Protein 4FHZ (pdb70)

Secondary structure (DSSP, 8-state):
--PPPPPEEEEESPTT--SEEEEEE--TTB-HHHHHTTHHHHGGGSTTEEEEEEPPSEE-TTSSS-EESS--HHHH---HHHHHHHHHHHHHHHHHHHHHHHHHHT--GGGEEEEEETHHHHHHHHHHHHSSS--SEEEEES---S-HHHHHHH------EEEEEETT-SSS-THHHHHHHHHHHHTT--EEEEEETT--SS--HHHHHHHHHHHHHH--

B-factor: mean 53.39, std 14.71, range [20.0, 100.46]

Solvent-accessible surface area: 9800 Å² total; per-residue (Å²): 193,157,73,77,171,9,95,75,27,58,136,49,10,51,106,80,126,12,68,3,0,0,0,0,0,2,5,43,15,28,43,2,70,99,15,8,45,35,4,144,65,4,28,100,92,9,115,24,4,0,0,0,2,0,29,3,30,38,109,8,138,57,72,63,196,12,64,8,0,10,10,37,31,192,84,22,65,14,65,127,85,40,13,64,111,7,8,63,23,0,11,67,1,0,46,29,13,0,67,79,18,13,72,127,20,59,34,55,28,103,1,0,0,0,4,0,37,14,6,0,1,16,0,0,0,22,1,1,0,38,27,72,111,81,1,2,0,0,0,1,1,0,7,94,16,63,21,63,169,113,3,74,154,52,14,166,8,92,0,11,0,4,10,0,3,0,62,58,14,108,81,22,77,73,62,20,24,74,108,3,13,96,22,0,53,153,16,53,6,81,41,112,48,45,46,0,173,67,25,25,60,25,50,19,113,58,0,32,69,49,2,27,62,23,1,105,140,92,18,101

Organism: Cereibacter sphaeroides (strain ATCC 17023 / DSM 158 / JCM 6121 / CCUG 31486 / LMG 2827 / NBRC 12203 / NCIMB 8253 / ATH 2.4.1.) (NCBI:txid272943)

Radius of gyration: 15.94 Å; Cα contacts (8 Å, |Δi|>4): 510; chains: 1; bounding box: 40×38×34 Å

Sequence (220 aa):
IMTRKLTFGRRRGAAPGEATSLVVFLHGYGADGADLLGLAEPLAPHLPGTAFVVAPDAPEEPCRANGFGFQWFPIPWLLDGSSEETAAAEGMAAAARRDLDAFLDEERRLAEEGLPPEEALALVGFSQGTMMALHVAPRRAEEIAGIVGFSGRLLAPERLAEEARSKPPVLLVHGDADPVVPFADMSLAGEALAEEAGFTTYGHVMMKGTGHGIAPDGLSSVVALAFLKKEERRLP

CATH classification: 3.40.50.1820

Foldseek 3Di:
DDAAAWDKDKDAADQLQAQAEEEEFEAAFAFFVVVLVLCVVQRVLVHRYMYMYTFQRAHHLVDDRHGHLFHDCVRRVDDPVRRVVSLVNSLVRVLVVVVVCCVRSVHDQQQYEYEYAANRLCSCLVNQQQDQDHHLEYEYEAYAHDCLVCSQPRRNYAHAYEYEYECAAPPRHPVRSVVRQVSNVVSPHNYHYDYNYPDYRDADPVNSVVVSVSSSVRHD

Nearest PDB structures (foldseek):
  4fhz-assembly1_A-2  TM=1.005E+00  e=2.483E-49  Cereibacter sphaeroides
  4ftw-assembly1_A-2  TM=9.966E-01  e=1.046E-43  Cereibacter sphaeroides 2.4.1
  5dwd-assembly1_A  TM=9.484E-01  e=1.933E-25  Pelagibacterium halotolerans B2
  6bje-assembly2_B  TM=8.154E-01  e=8.212E-17  Homo sapiens
  6avw-assembly1_A  TM=8.057E-01  e=4.415E-14  Arabidopsis thaliana

InterPro domains:
  IPR003140 Phospholipase/carboxylesterase/thioesterase [PF02230] (16-215)
  IPR029058 Alpha/Beta hydrolase fold [G3DSA:3.40.50.1820] (1-219)
  IPR029058 Alpha/Beta hydrolase fold [SSF53474] (12-218)
  IPR050565 Acyl-protein thioesterase 1-2/Carboxylesterase-like [PTHR10655] (16-219)

Structure (mmCIF, N/CA/C/O backbone):
data_4FHZ
#
_entry.id   4FHZ
#
_cell.length_a   72.042
_cell.length_b   72.042
_cell.length_c   113.583
_cell.angle_alpha   90.00
_cell.angle_beta   90.00
_cell.angle_gamma   120.00
#
_symmetry.space_group_name_H-M   'P 32 2 1'
#
loop_
_entity.id
_entity.type
_entity.pdbx_description
1 polymer Phospholipase/Carboxylesterase
2 non-polymer 'SODIUM ION'
3 non-polymer DI(HYDROXYETHYL)ETHER
4 water water
#
loop_
_atom_site.group_PDB
_atom_site.id
_atom_site.type_symbol
_atom_site.label_atom_id
_atom_site.label_alt_id
_atom_site.label_comp_id
_atom_site.label_asym_id
_atom_site.label_entity_id
_atom_site.label_seq_id
_atom_site.pdbx_PDB_ins_code
_atom_site.Cartn_x
_atom_site.Cartn_y
_atom_site.Cartn_z
_atom_site.occupancy
_atom_site.B_iso_or_equiv
_atom_site.auth_seq_id
_atom_site.auth_comp_id
_atom_site.auth_asym_id
_atom_site.auth_atom_id
_atom_site.pdbx_PDB_model_num
ATOM 1 N N . ILE A 1 48 ? -40.065 -14.853 -10.890 1.00 75.29 48 ILE A N 1
ATOM 2 C CA . ILE A 1 48 ? -39.889 -15.160 -12.308 1.00 75.75 48 ILE A CA 1
ATOM 3 C C . ILE A 1 48 ? -38.599 -14.552 -12.853 1.00 70.08 48 ILE A C 1
ATOM 4 O O . ILE A 1 48 ? -37.683 -14.234 -12.089 1.00 69.72 48 ILE A O 1
ATOM 9 N N . MET A 1 49 ? -38.511 -14.399 -14.171 1.00 61.11 49 MET A N 1
ATOM 10 C CA . MET A 1 49 ? -37.240 -13.971 -14.747 1.00 56.80 49 MET A CA 1
ATOM 11 C C . MET A 1 49 ? -37.318 -12.745 -15.640 1.00 52.06 49 MET A C 1
ATOM 12 O O . MET A 1 49 ? -38.312 -12.510 -16.328 1.00 52.86 49 MET A O 1
ATOM 17 N N . THR A 1 50 ? -36.250 -11.961 -15.603 1.00 48.53 50 THR A N 1
ATOM 18 C CA . THR A 1 50 ? -36.155 -10.767 -16.419 1.00 50.23 50 THR A CA 1
ATOM 19 C C . THR A 1 50 ? -35.390 -11.111 -17.685 1.00 51.50 50 THR A C 1
ATOM 20 O O . THR A 1 50 ? -34.499 -11.954 -17.669 1.00 54.42 50 THR A O 1
ATOM 24 N N . ARG A 1 51 ? -35.758 -10.482 -18.791 1.00 48.94 51 ARG A N 1
ATOM 25 C CA . ARG A 1 51 ? -34.994 -10.618 -20.018 1.00 45.45 51 ARG A CA 1
ATOM 26 C C . ARG A 1 51 ? -33.925 -9.532 -20.020 1.00 46.42 51 ARG A C 1
ATOM 27 O O . ARG A 1 51 ? -34.217 -8.360 -19.766 1.00 47.72 51 ARG A O 1
ATOM 35 N N . LYS A 1 52 ? -32.686 -9.930 -20.276 1.00 44.39 52 LYS A N 1
ATOM 36 C CA . LYS A 1 52 ? -31.567 -9.000 -20.344 1.00 47.59 52 LYS A CA 1
ATOM 37 C C . LYS A 1 52 ? -31.654 -8.190 -21.636 1.00 47.98 52 LYS A C 1
ATOM 38 O O . LYS A 1 52 ? -31.828 -8.765 -22.711 1.00 47.43 52 LYS A O 1
ATOM 44 N N . LEU A 1 53 ? -31.540 -6.862 -21.533 1.00 45.86 53 LEU A N 1
ATOM 45 C CA . LEU A 1 53 ? -31.622 -6.003 -22.713 1.00 43.83 53 LEU A CA 1
ATOM 46 C C . LEU A 1 53 ? -30.259 -5.689 -23.324 1.00 44.21 53 LEU A C 1
ATOM 47 O O . LEU A 1 53 ? -29.355 -5.234 -22.631 1.00 45.54 53 LEU A O 1
ATOM 52 N N . THR A 1 54 ? -30.129 -5.928 -24.628 1.00 41.99 54 THR A N 1
ATOM 53 C CA . THR A 1 54 ? -28.959 -5.482 -25.380 1.00 42.06 54 THR A CA 1
ATOM 54 C C . THR A 1 54 ? -29.063 -3.968 -25.525 1.00 43.58 54 THR A C 1
ATOM 55 O O . THR A 1 54 ? -30.172 -3.410 -25.524 1.00 37.94 54 THR A O 1
ATOM 59 N N . PHE A 1 55 ? -27.921 -3.299 -25.641 1.00 42.55 55 PHE A N 1
ATOM 60 C CA . PHE A 1 55 ? -27.930 -1.844 -25.737 1.00 44.82 55 PHE A CA 1
ATOM 61 C C . PHE A 1 55 ? -26.663 -1.318 -26.387 1.00 47.94 55 PHE A C 1
ATOM 62 O O . PHE A 1 55 ? -25.639 -1.994 -26.398 1.00 50.09 55 PHE A O 1
ATOM 70 N N . GLY A 1 56 ? -26.754 -0.114 -26.943 1.00 49.38 56 GLY A N 1
ATOM 71 C CA . GLY A 1 56 ? -25.598 0.594 -27.463 1.00 49.99 56 GLY A CA 1
ATOM 72 C C . GLY A 1 56 ? -25.274 1.782 -26.575 1.00 49.50 56 GLY A C 1
ATOM 73 O O . GLY A 1 56 ? -26.140 2.279 -25.851 1.00 47.09 56 GLY A O 1
ATOM 74 N N . ARG A 1 57 ? -24.062 2.301 -26.688 1.00 50.23 57 ARG A N 1
ATOM 75 C CA . ARG A 1 57 ? -23.566 3.387 -25.850 1.00 56.40 57 ARG A CA 1
ATOM 76 C C . ARG A 1 57 ? -22.760 4.385 -26.645 1.00 57.94 57 ARG A C 1
ATOM 77 O O . ARG A 1 57 ? -22.104 4.028 -27.593 1.00 58.91 57 ARG A O 1
ATOM 85 N N . ARG A 1 58 ? -22.826 5.652 -26.267 1.00 56.65 58 ARG A N 1
ATOM 86 C CA A ARG A 1 58 ? -22.236 6.743 -26.755 0.56 57.99 58 ARG A CA 1
ATOM 87 C CA B ARG A 1 58 ? -22.208 6.726 -26.742 0.44 60.01 58 ARG A CA 1
ATOM 88 C C . ARG A 1 58 ? -21.775 7.678 -26.016 1.00 62.70 58 ARG A C 1
ATOM 89 O O . ARG A 1 58 ? -22.369 7.500 -24.978 1.00 63.74 58 ARG A O 1
ATOM 104 N N . GLY A 1 59 ? -20.967 8.707 -26.198 1.00 64.46 59 GLY A N 1
ATOM 105 C CA . GLY A 1 59 ? -20.825 9.750 -25.211 1.00 68.14 59 GLY A CA 1
ATOM 106 C C . GLY A 1 59 ? -19.619 9.745 -24.301 1.00 70.21 59 GLY A C 1
ATOM 107 O O . GLY A 1 59 ? -18.505 9.519 -24.717 1.00 70.01 59 GLY A O 1
ATOM 108 N N . ALA A 1 60 ? -19.874 10.021 -23.038 1.00 72.57 60 ALA A N 1
ATOM 109 C CA . ALA A 1 60 ? -18.852 10.058 -22.017 1.00 76.13 60 ALA A CA 1
ATOM 110 C C . ALA A 1 60 ? -18.114 8.747 -21.904 1.00 80.61 60 ALA A C 1
ATOM 111 O O . ALA A 1 60 ? -18.715 7.685 -21.863 1.00 82.28 60 ALA A O 1
ATOM 113 N N . ALA A 1 61 ? -16.798 8.826 -21.815 1.00 83.02 61 ALA A N 1
ATOM 114 C CA . ALA A 1 61 ? -15.985 7.637 -21.685 1.00 84.91 61 ALA A CA 1
ATOM 115 C C . ALA A 1 61 ? -16.376 6.781 -20.498 1.00 87.02 61 ALA A C 1
ATOM 116 O O . ALA A 1 61 ? -16.683 7.267 -19.446 1.00 86.37 61 ALA A O 1
ATOM 118 N N . PRO A 1 62 ? -16.400 5.484 -20.673 1.00 89.67 62 PRO A N 1
ATOM 119 C CA . PRO A 1 62 ? -16.779 4.630 -19.562 1.00 89.79 62 PRO A CA 1
ATOM 120 C C . PRO A 1 62 ? -15.928 4.994 -18.375 1.00 89.98 62 PRO A C 1
ATOM 121 O O . PRO A 1 62 ? -14.761 5.259 -18.542 1.00 89.28 62 PRO A O 1
ATOM 125 N N . GLY A 1 63 ? -16.508 5.015 -17.190 1.00 90.36 63 GLY A N 1
ATOM 126 C CA . GLY A 1 63 ? -15.767 5.370 -16.007 1.00 90.52 63 GLY A CA 1
ATOM 127 C C . GLY A 1 63 ? -15.843 6.843 -15.701 1.00 90.83 63 GLY A C 1
ATOM 128 O O . GLY A 1 63 ? -15.627 7.277 -14.595 1.00 92.79 63 GLY A O 1
ATOM 129 N N . GLU A 1 64 ? -16.184 7.610 -16.709 1.00 88.60 64 GLU A N 1
ATOM 130 C CA . GLU A 1 64 ? -16.132 9.044 -16.636 1.00 87.56 64 GLU A CA 1
ATOM 131 C C . GLU A 1 64 ? -17.465 9.773 -16.762 1.00 84.37 64 GLU A C 1
ATOM 132 O O . GLU A 1 64 ? -17.491 10.930 -17.135 1.00 83.53 64 GLU A O 1
ATOM 138 N N . ALA A 1 65 ? -18.565 9.113 -16.480 1.00 80.64 65 ALA A N 1
ATOM 139 C CA . ALA A 1 65 ? -19.853 9.710 -16.747 1.00 77.21 65 ALA A CA 1
ATOM 140 C C . ALA A 1 65 ? -20.341 10.438 -15.553 1.00 75.24 65 ALA A C 1
ATOM 141 O O . ALA A 1 65 ? -20.369 9.885 -14.483 1.00 74.24 65 ALA A O 1
ATOM 143 N N . THR A 1 66 ? -20.764 11.673 -15.749 1.00 72.47 66 THR A N 1
ATOM 144 C CA . THR A 1 66 ? -21.409 12.402 -14.694 1.00 70.56 66 THR A CA 1
ATOM 145 C C . THR A 1 66 ? -22.899 12.170 -14.707 1.00 72.09 66 THR A C 1
ATOM 146 O O . THR A 1 66 ? -23.581 12.310 -13.703 1.00 75.74 66 THR A O 1
ATOM 150 N N . SER A 1 67 ? -23.412 11.823 -15.863 1.00 67.50 67 SER A N 1
ATOM 151 C CA . SER A 1 67 ? -24.845 11.605 -15.952 1.00 64.94 67 SER A CA 1
ATOM 152 C C . SER A 1 67 ? -25.161 10.599 -17.044 1.00 63.77 67 SER A C 1
ATOM 153 O O . SER A 1 67 ? -24.295 10.234 -17.842 1.00 63.27 67 SER A O 1
ATOM 156 N N . LEU A 1 68 ? -26.413 10.160 -17.074 1.00 62.08 68 LEU A N 1
ATOM 157 C CA . LEU A 1 68 ? -26.828 9.090 -17.963 1.00 56.88 68 LEU A CA 1
ATOM 158 C C . LEU A 1 68 ? -28.183 9.382 -18.598 1.00 54.39 68 LEU A C 1
ATOM 159 O O . LEU A 1 68 ? -29.158 9.665 -17.903 1.00 53.35 68 LEU A O 1
ATOM 164 N N . VAL A 1 69 ? -28.236 9.311 -19.923 1.00 49.82 69 VAL A N 1
ATOM 165 C CA . VAL A 1 69 ? -29.496 9.429 -20.642 1.00 47.66 69 VAL A CA 1
ATOM 166 C C . VAL A 1 69 ? -29.804 8.100 -21.310 1.00 44.94 69 VAL A C 1
ATOM 167 O O . VAL A 1 69 ? -29.012 7.610 -22.104 1.00 45.69 69 VAL A O 1
ATOM 171 N N . VAL A 1 70 ? -30.950 7.518 -20.972 1.00 43.64 70 VAL A N 1
ATOM 172 C CA . VAL A 1 70 ? -31.417 6.288 -21.603 1.00 41.28 70 VAL A CA 1
ATOM 173 C C . VAL A 1 70 ? -32.508 6.587 -22.630 1.00 41.51 70 VAL A C 1
ATOM 174 O O . VAL A 1 70 ? -33.578 7.099 -22.279 1.00 41.11 70 VAL A O 1
ATOM 178 N N . PHE A 1 71 ? -32.224 6.286 -23.896 1.00 40.28 71 PHE A N 1
ATOM 179 C CA . PHE A 1 71 ? -33.203 6.420 -24.970 1.00 36.35 71 PHE A CA 1
ATOM 180 C C . PHE A 1 71 ? -34.094 5.197 -25.017 1.00 35.98 71 PHE A C 1
ATOM 181 O O . PHE A 1 71 ? -33.606 4.070 -24.949 1.00 35.56 71 PHE A O 1
ATOM 189 N N . LEU A 1 72 ? -35.398 5.422 -25.149 1.00 33.10 72 LEU A N 1
ATOM 190 C CA . LEU A 1 72 ? -36.361 4.331 -25.242 1.00 33.77 72 LEU A CA 1
ATOM 191 C C . LEU A 1 72 ? -37.115 4.407 -26.567 1.00 34.33 72 LEU A C 1
ATOM 192 O O . LEU A 1 72 ? -37.961 5.296 -26.769 1.00 33.63 72 LEU A O 1
ATOM 197 N N . HIS A 1 73 ? -36.810 3.507 -27.485 1.00 31.28 73 HIS A N 1
ATOM 198 C CA . HIS A 1 73 ? -37.319 3.531 -28.843 1.00 30.70 73 HIS A CA 1
ATOM 199 C C . HIS A 1 73 ? -38.775 3.163 -28.967 1.00 31.12 73 HIS A C 1
ATOM 200 O O . HIS A 1 73 ? -39.360 2.705 -28.055 1.00 29.02 73 HIS A O 1
ATOM 207 N N . GLY A 1 74 ? -39.339 3.391 -30.132 1.00 30.82 74 GLY A N 1
ATOM 208 C CA . GLY A 1 74 ? -40.732 3.141 -30.340 1.00 32.83 74 GLY A CA 1
ATOM 209 C C . GLY A 1 74 ? -41.013 1.776 -30.912 1.00 34.16 74 GLY A C 1
ATOM 210 O O . GLY A 1 74 ? -40.131 1.056 -31.195 1.00 33.21 74 GLY A O 1
ATOM 211 N N . TYR A 1 75 ? -42.270 1.450 -31.067 1.00 34.14 75 TYR A N 1
ATOM 212 C CA . TYR A 1 75 ? -42.672 0.175 -31.592 1.00 33.17 75 TYR A CA 1
ATOM 213 C C . TYR A 1 75 ? -42.088 -0.105 -32.972 1.00 34.82 75 TYR A C 1
ATOM 214 O O . TYR A 1 75 ? -42.114 0.703 -33.845 1.00 33.12 75 TYR A O 1
ATOM 223 N N . GLY A 1 76 ? -41.531 -1.295 -33.111 1.00 31.46 76 GLY A N 1
ATOM 224 C CA . GLY A 1 76 ? -40.944 -1.733 -34.342 1.00 30.51 76 GLY A CA 1
ATOM 225 C C . GLY A 1 76 ? -39.573 -1.180 -34.634 1.00 32.94 76 GLY A C 1
ATOM 226 O O . GLY A 1 76 ? -39.018 -1.474 -35.639 1.00 36.37 76 GLY A O 1
ATOM 227 N N . ALA A 1 77 ? -39.022 -0.389 -33.749 1.00 32.78 77 ALA A N 1
ATOM 228 C CA . ALA A 1 77 ? -37.725 0.189 -33.986 1.00 32.04 77 ALA A CA 1
ATOM 229 C C . ALA A 1 77 ? -36.673 -0.582 -33.227 1.00 34.70 77 ALA A C 1
ATOM 230 O O . ALA A 1 77 ? -36.903 -1.684 -32.862 1.00 33.37 77 ALA A O 1
ATOM 232 N N . ASP A 1 78 ? -35.536 0.041 -32.996 1.00 34.47 78 ASP A N 1
ATOM 233 C CA . ASP A 1 78 ? -34.495 -0.485 -32.153 1.00 37.70 78 ASP A CA 1
ATOM 234 C C . ASP A 1 78 ? -33.691 0.632 -31.525 1.00 34.28 78 ASP A C 1
ATOM 235 O O . ASP A 1 78 ? -33.883 1.761 -31.815 1.00 32.02 78 ASP A O 1
ATOM 240 N N . GLY A 1 79 ? -32.792 0.292 -30.646 1.00 35.22 79 GLY A N 1
ATOM 241 C CA . GLY A 1 79 ? -32.044 1.271 -29.914 1.00 39.04 79 GLY A CA 1
ATOM 242 C C . GLY A 1 79 ? -31.215 2.199 -30.752 1.00 41.62 79 GLY A C 1
ATOM 243 O O . GLY A 1 79 ? -31.061 3.353 -30.458 1.00 41.65 79 GLY A O 1
ATOM 244 N N . ALA A 1 80 ? -30.679 1.661 -31.813 1.00 41.22 80 ALA A N 1
ATOM 245 C CA . ALA A 1 80 ? -29.713 2.327 -32.628 1.00 44.86 80 ALA A CA 1
ATOM 246 C C . ALA A 1 80 ? -30.225 3.623 -33.220 1.00 50.94 80 ALA A C 1
ATOM 247 O O . ALA A 1 80 ? -29.519 4.575 -33.288 1.00 55.31 80 ALA A O 1
ATOM 249 N N . ASP A 1 81 ? -31.449 3.609 -33.681 1.00 51.38 81 ASP A N 1
ATOM 250 C CA . ASP A 1 81 ? -32.095 4.792 -34.256 1.00 56.54 81 ASP A CA 1
ATOM 251 C C . ASP A 1 81 ? -32.039 6.004 -33.310 1.00 56.15 81 ASP A C 1
ATOM 252 O O . ASP A 1 81 ? -31.440 7.032 -33.635 1.00 56.63 81 ASP A O 1
ATOM 257 N N . LEU A 1 82 ? -32.668 5.890 -32.146 1.00 49.19 82 LEU A N 1
ATOM 258 C CA . LEU A 1 82 ? -32.695 6.999 -31.194 1.00 45.97 82 LEU A CA 1
ATOM 259 C C . LEU A 1 82 ? -31.300 7.360 -30.688 1.00 44.08 82 LEU A C 1
ATOM 260 O O . LEU A 1 82 ? -30.991 8.536 -30.496 1.00 45.62 82 LEU A O 1
ATOM 265 N N . LEU A 1 83 ? -30.470 6.347 -30.447 1.00 42.70 83 LEU A N 1
ATOM 266 C CA . LEU A 1 83 ? -29.112 6.566 -29.948 1.00 43.44 83 LEU A CA 1
ATOM 267 C C . LEU A 1 83 ? -28.345 7.549 -30.837 1.00 45.38 83 LEU A C 1
ATOM 268 O O . LEU A 1 83 ? -27.437 8.242 -30.372 1.00 49.95 83 LEU A O 1
ATOM 273 N N . GLY A 1 84 ? -28.718 7.607 -32.111 1.00 42.33 84 GLY A N 1
ATOM 274 C CA . GLY A 1 84 ? -28.134 8.558 -33.049 1.00 44.35 84 GLY A CA 1
ATOM 275 C C . GLY A 1 84 ? -28.305 10.020 -32.653 1.00 46.60 84 GLY A C 1
ATOM 276 O O . GLY A 1 84 ? -27.543 10.886 -33.091 1.00 46.88 84 GLY A O 1
ATOM 277 N N . LEU A 1 85 ? -29.309 10.301 -31.830 1.00 47.16 85 LEU A N 1
ATOM 278 C CA . LEU A 1 85 ? -29.516 11.650 -31.307 1.00 48.50 85 LEU A CA 1
ATOM 279 C C . LEU A 1 85 ? -28.374 12.064 -30.384 1.00 49.91 85 LEU A C 1
ATOM 280 O O . LEU A 1 85 ? -28.211 13.241 -30.071 1.00 51.28 85 LEU A O 1
ATOM 285 N N . ALA A 1 86 ? -27.589 11.089 -29.938 1.00 52.44 86 ALA A N 1
ATOM 286 C CA . ALA A 1 86 ? -26.438 11.375 -29.087 1.00 57.69 86 ALA A CA 1
ATOM 287 C C . ALA A 1 86 ? -25.417 12.246 -29.806 1.00 61.11 86 ALA A C 1
ATOM 288 O O . ALA A 1 86 ? -24.646 12.959 -29.168 1.00 64.62 86 ALA A O 1
ATOM 290 N N . GLU A 1 87 ? -25.411 12.192 -31.135 1.00 63.29 87 GLU A N 1
ATOM 291 C CA . GLU A 1 87 ? -24.420 12.934 -31.907 1.00 69.01 87 GLU A CA 1
ATOM 292 C C . GLU A 1 87 ? -24.539 14.454 -31.734 1.00 67.38 87 GLU A C 1
ATOM 293 O O . GLU A 1 87 ? -23.582 15.098 -31.312 1.00 67.49 87 GLU A O 1
ATOM 299 N N . PRO A 1 88 ? -25.711 15.035 -32.052 1.00 65.34 88 PRO A N 1
ATOM 300 C CA . PRO A 1 88 ? -25.862 16.479 -31.828 1.00 64.26 88 PRO A CA 1
ATOM 301 C C . PRO A 1 88 ? -25.911 16.866 -30.346 1.00 62.73 88 PRO A C 1
ATOM 302 O O . PRO A 1 88 ? -25.577 17.999 -30.006 1.00 64.72 88 PRO A O 1
ATOM 306 N N . LEU A 1 89 ? -26.313 15.944 -29.477 1.00 58.95 89 LEU A N 1
ATOM 307 C CA . LEU A 1 89 ? -26.468 16.271 -28.060 1.00 59.58 89 LEU A CA 1
ATOM 308 C C . LEU A 1 89 ? -25.152 16.253 -27.276 1.00 62.94 89 LEU A C 1
ATOM 309 O O . LEU A 1 89 ? -24.933 17.096 -26.402 1.00 64.01 89 LEU A O 1
ATOM 314 N N . ALA A 1 90 ? -24.286 15.293 -27.593 1.00 62.55 90 ALA A N 1
ATOM 315 C CA . ALA A 1 90 ? -23.081 15.034 -26.805 1.00 63.38 90 ALA A CA 1
ATOM 316 C C . ALA A 1 90 ? -22.210 16.268 -26.530 1.00 67.39 90 ALA A C 1
ATOM 317 O O . ALA A 1 90 ? -21.868 16.534 -25.379 1.00 70.65 90 ALA A O 1
ATOM 319 N N . PRO A 1 91 ? -21.850 17.023 -27.581 1.00 68.09 91 PRO A N 1
ATOM 320 C CA . PRO A 1 91 ? -21.017 18.220 -27.392 1.00 70.48 91 PRO A CA 1
ATOM 321 C C . PRO A 1 91 ? -21.621 19.246 -26.434 1.00 72.46 91 PRO A C 1
ATOM 322 O O . PRO A 1 91 ? -20.890 20.084 -25.906 1.00 76.42 91 PRO A O 1
ATOM 326 N N . HIS A 1 92 ? -22.929 19.192 -26.214 1.00 71.35 92 HIS A N 1
ATOM 327 C CA . HIS A 1 92 ? -23.579 20.152 -25.326 1.00 72.40 92 HIS A CA 1
ATOM 328 C C . HIS A 1 92 ? -23.862 19.526 -23.973 1.00 71.25 92 HIS A C 1
ATOM 329 O O . HIS A 1 92 ? -24.296 20.196 -23.042 1.00 73.46 92 HIS A O 1
ATOM 336 N N . LEU A 1 93 ? -23.615 18.228 -23.879 1.00 69.31 93 LEU A N 1
ATOM 337 C CA . LEU A 1 93 ? -23.736 17.502 -22.626 1.00 72.20 93 LEU A CA 1
ATOM 338 C C . LEU A 1 93 ? -22.444 16.721 -22.429 1.00 77.17 93 LEU A C 1
ATOM 339 O O . LEU A 1 93 ? -22.425 15.501 -22.589 1.00 76.68 93 LEU A O 1
ATOM 344 N N . PRO A 1 94 ? -21.355 17.433 -22.089 1.00 81.18 94 PRO A N 1
ATOM 345 C CA . PRO A 1 94 ? -19.982 16.909 -22.037 1.00 82.12 94 PRO A CA 1
ATOM 346 C C . PRO A 1 94 ? -19.829 15.585 -21.287 1.00 82.65 94 PRO A C 1
ATOM 347 O O . PRO A 1 94 ? -19.296 14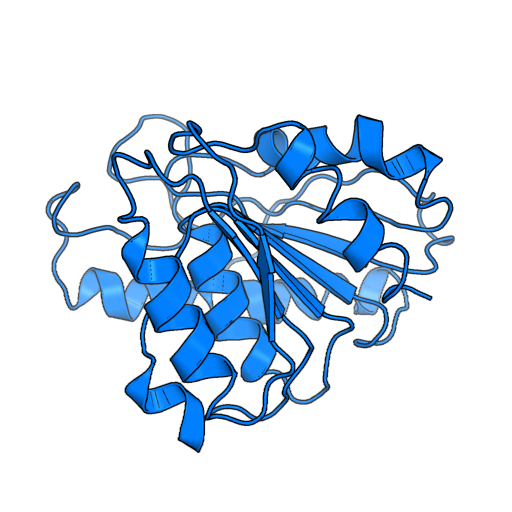.627 -21.846 1.00 86.46 94 PRO A O 1
ATOM 351 N N . GLY A 1 95 ? -20.279 15.531 -20.038 1.00 78.05 95 GLY A N 1
ATOM 352 C CA . GLY A 1 95 ? -20.051 14.358 -19.213 1.00 75.90 95 GLY A CA 1
ATOM 353 C C . GLY A 1 95 ? -21.163 13.325 -19.257 1.00 76.89 95 GLY A C 1
ATOM 354 O O . GLY A 1 95 ? -21.236 12.443 -18.400 1.00 79.12 95 GLY A O 1
ATOM 355 N N . THR A 1 96 ? -22.027 13.419 -20.260 1.00 71.74 96 THR A N 1
ATOM 356 C CA . THR A 1 96 ? -23.179 12.532 -20.324 1.00 67.62 96 THR A CA 1
ATOM 357 C C . THR A 1 96 ? -22.880 11.263 -21.112 1.00 68.37 96 THR A C 1
ATOM 358 O O . THR A 1 96 ? -22.279 11.312 -22.184 1.00 69.83 96 THR A O 1
ATOM 362 N N . ALA A 1 97 ? -23.291 10.127 -20.555 1.00 66.10 97 ALA A N 1
ATOM 363 C CA . ALA A 1 97 ? -23.294 8.866 -21.286 1.00 62.86 97 ALA A CA 1
ATOM 364 C C . ALA A 1 97 ? -24.698 8.626 -21.818 1.00 59.52 97 ALA A C 1
ATOM 365 O O . ALA A 1 97 ? -25.682 8.840 -21.108 1.00 59.90 97 ALA A O 1
ATOM 367 N N . PHE A 1 98 ? -24.784 8.187 -23.069 1.00 55.18 98 PHE A N 1
ATOM 368 C CA . PHE A 1 98 ? -26.057 7.870 -23.697 1.00 51.87 98 PHE A CA 1
ATOM 369 C C . PHE A 1 98 ? -26.154 6.369 -23.917 1.00 49.77 98 PHE A C 1
ATOM 370 O O . PHE A 1 98 ? -25.208 5.754 -24.396 1.00 51.87 98 PHE A O 1
ATOM 378 N N . VAL A 1 99 ? -27.288 5.779 -23.552 1.00 44.88 99 VAL A N 1
ATOM 379 C CA A VAL A 1 99 ? -27.527 4.366 -23.835 0.60 43.51 99 VAL A CA 1
ATOM 380 C CA B VAL A 1 99 ? -27.536 4.361 -23.799 0.40 43.04 99 VAL A CA 1
ATOM 381 C C . VAL A 1 99 ? -28.928 4.144 -24.393 1.00 42.64 99 VAL A C 1
ATOM 382 O O . VAL A 1 99 ? -29.873 4.864 -24.059 1.00 39.93 99 VAL A O 1
ATOM 389 N N . ALA A 1 100 ? -29.053 3.153 -25.267 1.00 41.85 100 ALA A N 1
ATOM 390 C CA . ALA A 1 100 ? -30.334 2.828 -25.871 1.00 40.52 100 ALA A CA 1
ATOM 391 C C . ALA A 1 100 ? -30.489 1.323 -25.909 1.00 42.54 100 ALA A C 1
ATOM 392 O O . ALA A 1 100 ? -29.827 0.651 -26.694 1.00 45.60 100 ALA A O 1
ATOM 394 N N . PRO A 1 101 ? -31.344 0.783 -25.034 1.00 38.20 101 PRO A N 1
ATOM 395 C CA . PRO A 1 101 ? -31.628 -0.654 -25.078 1.00 38.70 101 PRO A CA 1
ATOM 396 C C . PRO A 1 101 ? -32.550 -1.005 -26.247 1.00 39.95 101 PRO A C 1
ATOM 397 O O . PRO A 1 101 ? -33.291 -0.146 -26.733 1.00 42.05 101 PRO A O 1
ATOM 401 N N . ASP A 1 102 ? -32.489 -2.249 -26.708 1.00 38.14 102 ASP A N 1
ATOM 402 C CA . ASP A 1 102 ? -33.509 -2.764 -27.604 1.00 34.21 102 ASP A CA 1
ATOM 403 C C . ASP A 1 102 ? -34.628 -3.337 -26.746 1.00 35.16 102 ASP A C 1
ATOM 404 O O . ASP A 1 102 ? -34.356 -3.989 -25.737 1.00 36.06 102 ASP A O 1
ATOM 409 N N . ALA A 1 103 ? -35.878 -3.084 -27.129 1.00 33.19 103 ALA A N 1
ATOM 410 C CA . ALA A 1 103 ? -37.024 -3.700 -26.458 1.00 31.39 103 ALA A CA 1
ATOM 411 C C . ALA A 1 103 ? -36.888 -5.232 -26.521 1.00 35.16 103 ALA A C 1
ATOM 412 O O . ALA A 1 103 ? -36.271 -5.770 -27.452 1.00 37.25 103 ALA A O 1
ATOM 414 N N . PRO A 1 104 ? -37.446 -5.936 -25.523 1.00 36.79 104 PRO A N 1
ATOM 415 C CA . PRO A 1 104 ? -37.140 -7.368 -25.343 1.00 41.01 104 PRO A CA 1
ATOM 416 C C . PRO A 1 104 ? -37.833 -8.350 -26.291 1.00 44.20 104 PRO A C 1
ATOM 417 O O . PRO A 1 104 ? -37.437 -9.514 -26.296 1.00 46.25 104 PRO A O 1
ATOM 421 N N . GLU A 1 105 ? -38.815 -7.922 -27.080 1.00 39.78 105 GLU A N 1
ATOM 422 C CA A GLU A 1 105 ? -39.590 -8.841 -27.923 0.60 41.02 105 GLU A CA 1
ATOM 423 C CA B GLU A 1 105 ? -39.541 -8.872 -27.921 0.40 43.05 105 GLU A CA 1
ATOM 424 C C . GLU A 1 105 ? -39.458 -8.485 -29.399 1.00 36.26 105 GLU A C 1
ATOM 425 O O . GLU A 1 105 ? -39.310 -7.309 -29.736 1.00 34.26 105 GLU A O 1
ATOM 436 N N . PRO A 1 106 ? -39.513 -9.493 -30.296 1.00 36.70 106 PRO A N 1
ATOM 437 C CA . PRO A 1 106 ? -39.559 -9.153 -31.721 1.00 36.47 106 PRO A CA 1
ATOM 438 C C . PRO A 1 106 ? -40.866 -8.410 -31.983 1.00 36.91 106 PRO A C 1
ATOM 439 O O . PRO A 1 106 ? -41.864 -8.696 -31.323 1.00 34.60 106 PRO A O 1
ATOM 443 N N . CYS A 1 107 ? -40.861 -7.460 -32.910 1.00 35.20 107 CYS A N 1
ATOM 444 C CA . CYS A 1 107 ? -42.068 -6.725 -33.243 1.00 33.76 107 CYS A CA 1
ATOM 445 C C . CYS A 1 107 ? -43.059 -7.586 -34.043 1.00 38.02 107 CYS A C 1
ATOM 446 O O . CYS A 1 107 ? -42.688 -8.159 -35.061 1.00 37.40 107 CYS A O 1
ATOM 449 N N . ARG A 1 108 ? -44.310 -7.678 -33.590 1.00 36.48 108 ARG A N 1
ATOM 450 C CA . ARG A 1 108 ? -45.334 -8.428 -34.330 1.00 40.19 108 ARG A CA 1
ATOM 451 C C . ARG A 1 108 ? -45.580 -7.907 -35.752 1.00 41.27 108 ARG A C 1
ATOM 452 O O . ARG A 1 108 ? -46.065 -8.646 -36.609 1.00 37.48 108 ARG A O 1
ATOM 460 N N . ALA A 1 109 ? -45.274 -6.635 -35.993 1.00 38.48 109 ALA A N 1
ATOM 461 C CA . ALA A 1 109 ? -45.642 -6.001 -37.255 1.00 37.27 109 ALA A CA 1
ATOM 462 C C . ALA A 1 109 ? -44.494 -5.822 -38.244 1.00 36.99 109 ALA A C 1
ATOM 463 O O . ALA A 1 109 ? -44.721 -5.396 -39.373 1.00 40.38 109 ALA A O 1
ATOM 465 N N . ASN A 1 110 ? -43.264 -6.124 -37.845 1.00 34.25 110 ASN A N 1
ATOM 466 C CA . ASN A 1 110 ? -42.170 -6.030 -38.817 1.00 35.60 110 ASN A CA 1
ATOM 467 C C . ASN A 1 110 ? -41.121 -7.122 -38.685 1.00 40.38 110 ASN A C 1
ATOM 468 O O . ASN A 1 110 ? -41.200 -7.973 -37.795 1.00 39.54 110 ASN A O 1
ATOM 473 N N . GLY A 1 111 ? -40.130 -7.075 -39.568 1.00 39.73 111 GLY A N 1
ATOM 474 C CA . GLY A 1 111 ? -39.239 -8.201 -39.754 1.00 40.80 111 GLY A CA 1
ATOM 475 C C . GLY A 1 111 ? -38.061 -8.276 -38.815 1.00 41.19 111 GLY A C 1
ATOM 476 O O . GLY A 1 111 ? -37.585 -9.361 -38.503 1.00 47.40 111 GLY A O 1
ATOM 477 N N . PHE A 1 112 ? -37.572 -7.129 -38.370 1.00 38.84 112 PHE A N 1
ATOM 478 C CA . PHE A 1 112 ? -36.288 -7.106 -37.698 1.00 39.57 112 PHE A CA 1
ATOM 479 C C . PHE A 1 112 ? -36.273 -6.147 -36.530 1.00 38.23 112 PHE A C 1
ATOM 480 O O . PHE A 1 112 ? -35.250 -6.004 -35.867 1.00 41.46 112 PHE A O 1
ATOM 488 N N . GLY A 1 113 ? -37.406 -5.498 -36.273 1.00 34.32 113 GLY A N 1
ATOM 489 C CA . GLY A 1 113 ? -37.499 -4.546 -35.179 1.00 34.35 113 GLY A CA 1
ATOM 490 C C . GLY A 1 113 ? -37.977 -5.165 -33.873 1.00 33.20 113 GLY A C 1
ATOM 491 O O . GLY A 1 113 ? -38.214 -6.371 -33.791 1.00 33.54 113 GLY A O 1
ATOM 492 N N . PHE A 1 114 ? -38.125 -4.333 -32.847 1.00 29.83 114 PHE A N 1
ATOM 493 C CA . PHE A 1 114 ? -38.498 -4.813 -31.519 1.00 32.50 114 PHE A CA 1
ATOM 494 C C . PHE A 1 114 ? -39.702 -4.047 -30.995 1.00 33.91 114 PHE A C 1
ATOM 495 O O . PHE A 1 114 ? -39.986 -2.943 -31.457 1.00 34.24 114 PHE A O 1
ATOM 503 N N . GLN A 1 115 ? -40.409 -4.643 -30.040 1.00 33.14 115 GLN A N 1
ATOM 504 C CA . GLN A 1 115 ? -41.525 -3.987 -29.366 1.00 32.21 115 GLN A CA 1
ATOM 505 C C . GLN A 1 115 ? -41.365 -4.138 -27.862 1.00 33.35 115 GLN A C 1
ATOM 506 O O . GLN A 1 115 ? -40.815 -5.132 -27.388 1.00 34.72 115 GLN A O 1
ATOM 512 N N . TRP A 1 116 ? -41.833 -3.143 -27.111 1.00 31.84 116 TRP A N 1
ATOM 513 C CA . TRP A 1 116 ? -41.888 -3.266 -25.667 1.00 33.54 116 TRP A CA 1
ATOM 514 C C . TRP A 1 116 ? -43.075 -4.148 -25.319 1.00 37.59 116 TRP A C 1
ATOM 515 O O . TRP A 1 116 ? -43.023 -4.945 -24.381 1.00 39.32 116 TRP A O 1
ATOM 526 N N . PHE A 1 117 ? -44.130 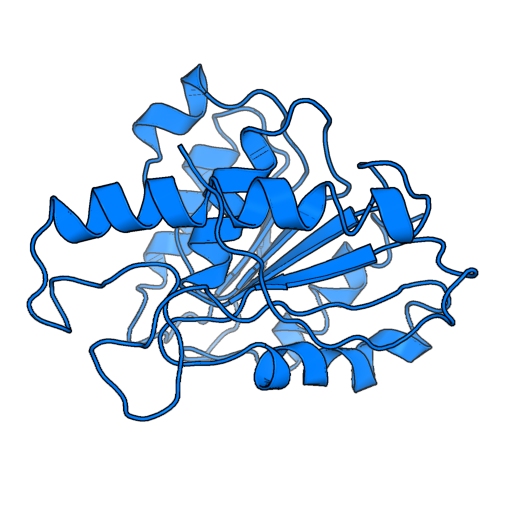-4.021 -26.116 1.00 36.39 117 PHE A N 1
ATOM 527 C CA . PHE A 1 117 ? -45.348 -4.808 -25.952 1.00 38.98 117 PHE A CA 1
ATOM 528 C C . PHE A 1 117 ? -46.191 -4.635 -27.212 1.00 37.28 117 PHE A C 1
ATOM 529 O O . PHE A 1 117 ? -45.951 -3.715 -28.000 1.00 37.92 117 PHE A O 1
ATOM 537 N N . PRO A 1 118 ? -47.167 -5.525 -27.423 1.00 36.57 118 PRO A N 1
ATOM 538 C CA . PRO A 1 118 ? -47.914 -5.446 -28.686 1.00 37.80 118 PRO A CA 1
ATOM 539 C C . PRO A 1 118 ? -48.999 -4.364 -28.680 1.00 38.02 118 PRO A C 1
ATOM 540 O O . PRO A 1 118 ? -49.345 -3.823 -27.618 1.00 37.10 118 PRO A O 1
ATOM 544 N N . ILE A 1 119 ? -49.514 -4.056 -29.867 1.00 38.88 119 ILE A N 1
ATOM 545 C CA . ILE A 1 119 ? -50.503 -2.996 -30.053 1.00 41.05 119 ILE A CA 1
ATOM 546 C C . ILE A 1 119 ? -51.723 -3.575 -30.765 1.00 43.73 119 ILE A C 1
ATOM 547 O O . ILE A 1 119 ? -51.731 -3.71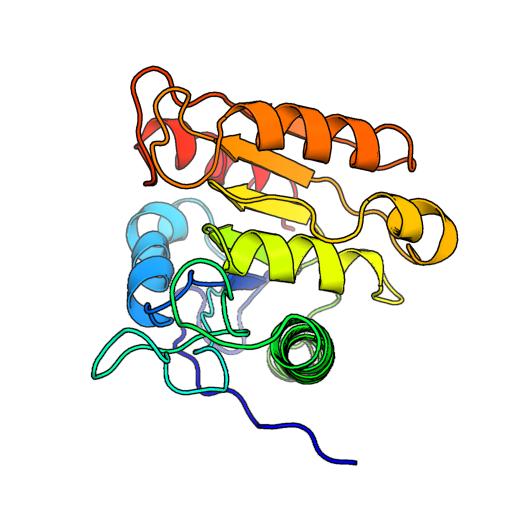0 -31.988 1.00 45.33 119 ILE A O 1
ATOM 552 N N . PRO A 1 120 ? -52.760 -3.929 -29.995 1.00 43.54 120 PRO A N 1
ATOM 553 C CA . PRO A 1 120 ? -53.894 -4.691 -30.529 1.00 48.93 120 PRO A CA 1
ATOM 554 C C . PRO A 1 120 ? -54.509 -4.124 -31.805 1.00 52.80 120 PRO A C 1
ATOM 555 O O . PRO A 1 120 ? -54.707 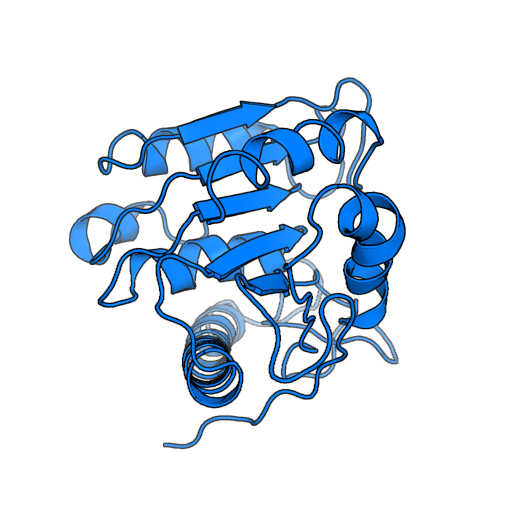-4.891 -32.747 1.00 56.11 120 PRO A O 1
ATOM 559 N N . TRP A 1 121 ? -54.800 -2.827 -31.850 1.00 53.55 121 TRP A N 1
ATOM 560 C CA . TRP A 1 121 ? -55.457 -2.264 -33.031 1.00 57.75 121 TRP A CA 1
ATOM 561 C C . TRP A 1 121 ? -54.624 -2.456 -34.296 1.00 55.85 121 TRP A C 1
ATOM 562 O O . TRP A 1 121 ? -55.158 -2.453 -35.409 1.00 56.46 121 TRP A O 1
ATOM 573 N N . LEU A 1 122 ? -53.321 -2.644 -34.119 1.00 51.88 122 LEU A N 1
ATOM 574 C CA A LEU A 1 122 ? -52.390 -2.712 -35.241 0.39 50.20 122 LEU A CA 1
ATOM 575 C CA B LEU A 1 122 ? -52.406 -2.710 -35.253 0.61 49.10 122 LEU A CA 1
ATOM 576 C C . LEU A 1 122 ? -51.976 -4.137 -35.602 1.00 49.36 122 LEU A C 1
ATOM 577 O O . LEU A 1 122 ? -51.971 -4.518 -36.776 1.00 49.70 122 LEU A O 1
ATOM 586 N N . ASP A 1 123 ? -51.626 -4.928 -34.591 1.00 44.49 123 ASP A N 1
ATOM 587 C CA . ASP A 1 123 ? -51.023 -6.235 -34.850 1.00 46.66 123 ASP A CA 1
ATOM 588 C C . ASP A 1 123 ? -51.866 -7.462 -34.463 1.00 49.72 123 ASP A C 1
ATOM 589 O O . ASP A 1 123 ? -51.384 -8.593 -34.529 1.00 49.15 123 ASP A O 1
ATOM 594 N N . GLY A 1 124 ? -53.113 -7.237 -34.060 1.00 53.64 124 GLY A N 1
ATOM 595 C CA . GLY A 1 124 ? -54.040 -8.329 -33.808 1.00 53.38 124 GLY A CA 1
ATOM 596 C C . GLY A 1 124 ? -53.936 -8.977 -32.437 1.00 54.60 124 GLY A C 1
ATOM 597 O O . GLY A 1 124 ? -54.720 -9.861 -32.108 1.00 59.64 124 GLY A O 1
ATOM 598 N N . SER A 1 125 ? -52.969 -8.547 -31.635 1.00 52.46 125 SER A N 1
ATOM 599 C CA . SER A 1 125 ? -52.826 -9.058 -30.275 1.00 50.45 125 SER A CA 1
ATOM 600 C C . SER A 1 125 ? -54.076 -8.778 -29.441 1.00 56.16 125 SER A C 1
ATOM 601 O O . SER A 1 125 ? -54.871 -7.897 -29.772 1.00 55.44 125 SER A O 1
ATOM 604 N N . SER A 1 126 ? -54.239 -9.526 -28.353 1.00 57.61 126 SER A N 1
ATOM 605 C CA . SER A 1 126 ? -55.344 -9.299 -27.429 1.00 61.37 126 SER A CA 1
ATOM 606 C C . SER A 1 126 ? -54.983 -8.230 -26.399 1.00 63.15 126 SER A C 1
ATOM 607 O O . SER A 1 126 ? -53.807 -7.935 -26.189 1.00 63.41 126 SER A O 1
ATOM 610 N N . GLU A 1 127 ? -55.996 -7.652 -25.758 1.00 65.98 127 GLU A N 1
ATOM 611 C CA A GLU A 1 127 ? -55.757 -6.649 -24.729 0.54 68.64 127 GLU A CA 1
ATOM 612 C CA B GLU A 1 127 ? -55.778 -6.655 -24.714 0.46 68.37 127 GLU A CA 1
ATOM 613 C C . GLU A 1 127 ? -54.973 -7.240 -23.560 1.00 65.90 127 GLU A C 1
ATOM 614 O O . GLU A 1 127 ? -54.150 -6.558 -22.953 1.00 63.54 127 GLU A O 1
ATOM 625 N N . THR A 1 128 ? -55.222 -8.509 -23.259 1.00 62.91 128 THR A N 1
ATOM 626 C CA . THR A 1 128 ? -54.503 -9.186 -22.186 1.00 64.31 128 THR A CA 1
ATOM 627 C C . THR A 1 128 ? -53.025 -9.325 -22.532 1.00 59.48 128 THR A C 1
ATOM 628 O O . THR A 1 128 ? -52.160 -9.095 -21.690 1.00 58.49 128 THR A O 1
ATOM 632 N N . ALA A 1 129 ? -52.743 -9.709 -23.773 1.00 58.55 129 ALA A N 1
ATOM 633 C CA . ALA A 1 129 ? -51.366 -9.812 -24.241 1.00 60.61 129 ALA A CA 1
ATOM 634 C C . ALA A 1 129 ? -50.662 -8.458 -24.162 1.00 56.96 129 ALA A C 1
ATOM 635 O O . ALA A 1 129 ? -49.494 -8.379 -23.785 1.00 57.16 129 ALA A O 1
ATOM 637 N N . ALA A 1 130 ? -51.374 -7.392 -24.511 1.00 53.09 130 ALA A N 1
ATOM 638 C C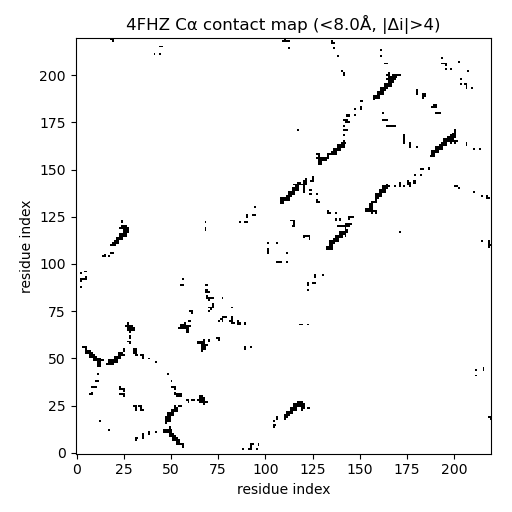A . ALA A 1 130 ? -50.798 -6.054 -24.435 1.00 55.03 130 ALA A CA 1
ATOM 639 C C . ALA A 1 130 ? -50.475 -5.671 -22.986 1.00 52.42 130 ALA A C 1
ATOM 640 O O . ALA A 1 130 ? -49.388 -5.173 -22.689 1.00 48.20 130 ALA A O 1
ATOM 642 N N . ALA A 1 131 ? -51.422 -5.914 -22.090 1.00 52.32 131 ALA A N 1
ATOM 643 C CA . ALA A 1 131 ? -51.237 -5.596 -20.677 1.00 56.02 131 ALA A CA 1
ATOM 644 C C . ALA A 1 131 ? -50.106 -6.409 -20.037 1.00 54.54 131 ALA A C 1
ATOM 645 O O . ALA A 1 131 ? -49.267 -5.865 -19.322 1.00 55.91 131 ALA A O 1
ATOM 647 N N . GLU A 1 132 ? -50.089 -7.712 -20.293 1.00 54.59 132 GLU A N 1
ATOM 648 C CA . GLU A 1 132 ? -49.045 -8.572 -19.752 1.00 56.01 132 GLU A CA 1
ATOM 649 C C . GLU A 1 132 ? -47.683 -8.187 -20.326 1.00 52.12 132 GLU A C 1
ATOM 650 O O . GLU A 1 132 ? -46.669 -8.209 -19.624 1.00 50.79 132 GLU A O 1
ATOM 656 N N . GLY A 1 133 ? -47.670 -7.838 -21.609 1.00 48.90 133 GLY A N 1
ATOM 657 C CA . GLY A 1 133 ? -46.457 -7.397 -22.271 1.00 49.61 133 GLY A CA 1
ATOM 658 C C . GLY A 1 133 ? -45.864 -6.166 -21.613 1.00 48.74 133 GLY A C 1
ATOM 659 O O . GLY A 1 133 ? -44.659 -6.098 -21.380 1.00 45.56 133 GLY A O 1
ATOM 660 N N . MET A 1 134 ? -46.714 -5.187 -21.314 1.00 49.19 134 MET A N 1
ATOM 661 C CA . MET A 1 134 ? -46.270 -3.969 -20.645 1.00 48.32 134 MET A CA 1
ATOM 662 C C . MET A 1 134 ? -45.679 -4.264 -19.258 1.00 47.49 134 MET A C 1
ATOM 663 O O . MET A 1 134 ? -44.636 -3.725 -18.891 1.00 45.98 134 MET A O 1
ATOM 668 N N . ALA A 1 135 ? -46.348 -5.113 -18.486 1.00 46.39 135 ALA A N 1
ATOM 669 C CA . ALA A 1 135 ? -45.833 -5.474 -17.169 1.00 49.32 135 ALA A CA 1
ATOM 670 C C . ALA A 1 135 ? -44.465 -6.149 -17.277 1.00 46.21 135 ALA A C 1
ATOM 671 O O . ALA A 1 135 ? -43.555 -5.848 -16.506 1.00 44.83 13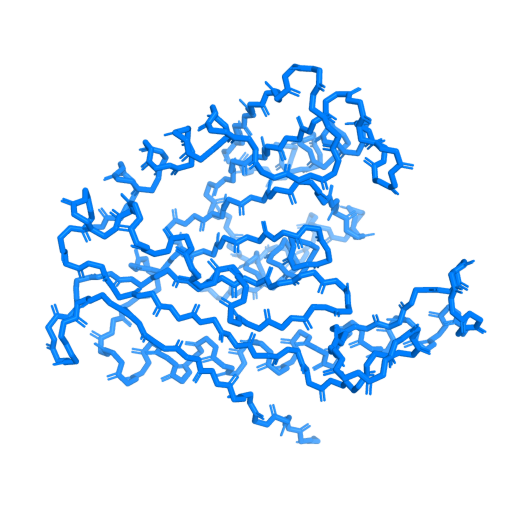5 ALA A O 1
ATOM 673 N N . ALA A 1 136 ? -44.316 -7.057 -18.237 1.00 43.98 136 ALA A N 1
ATOM 674 C CA . ALA A 1 136 ? -43.043 -7.762 -18.406 1.00 45.76 136 ALA A CA 1
ATOM 675 C C . ALA A 1 136 ? -41.933 -6.820 -18.899 1.00 44.33 136 ALA A C 1
ATOM 676 O O . ALA A 1 136 ? -40.781 -6.919 -18.454 1.00 40.52 136 ALA A O 1
ATOM 678 N N . ALA A 1 137 ? -42.289 -5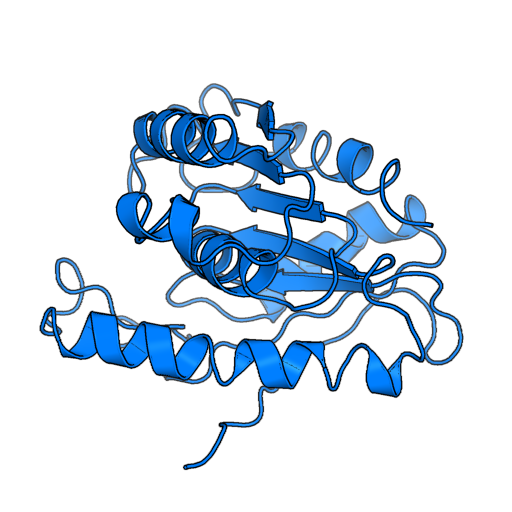.910 -19.812 1.00 40.14 137 ALA A N 1
ATOM 679 C CA . ALA A 1 137 ? -41.347 -4.920 -20.320 1.00 40.03 137 ALA A CA 1
ATOM 680 C C . ALA A 1 137 ? -40.904 -3.965 -19.207 1.00 43.49 137 ALA A C 1
ATOM 681 O O . ALA A 1 137 ? -39.739 -3.570 -19.142 1.00 41.76 137 ALA A O 1
ATOM 683 N N . ALA A 1 138 ? -41.836 -3.596 -18.330 1.00 41.90 138 ALA A N 1
ATOM 684 C CA . ALA A 1 138 ? -41.510 -2.703 -17.225 1.00 44.17 138 ALA A CA 1
ATOM 685 C C . ALA A 1 138 ? -40.547 -3.399 -16.262 1.00 46.26 138 ALA A C 1
ATOM 686 O O . ALA A 1 138 ? -39.585 -2.798 -15.781 1.00 47.28 138 ALA A O 1
ATOM 688 N N . ARG A 1 139 ? -40.822 -4.668 -15.982 1.00 45.57 139 ARG A N 1
ATOM 689 C CA A ARG A 1 139 ? -39.928 -5.489 -15.168 0.60 46.44 139 ARG A CA 1
ATOM 690 C CA B ARG A 1 139 ? -39.930 -5.481 -15.165 0.40 47.74 139 ARG A CA 1
ATOM 691 C C . ARG A 1 139 ? -38.518 -5.460 -15.754 1.00 46.48 139 ARG A C 1
ATOM 692 O O . ARG A 1 139 ? -37.542 -5.213 -15.044 1.00 45.17 139 ARG A O 1
ATOM 707 N N . ASP A 1 140 ? -38.422 -5.701 -17.060 1.00 42.81 140 ASP A N 1
ATOM 708 C CA . ASP A 1 140 ? -37.130 -5.735 -17.747 1.00 44.65 140 ASP A CA 1
ATOM 709 C C . ASP A 1 140 ? -36.399 -4.389 -17.745 1.00 43.91 140 ASP A C 1
ATOM 710 O O . ASP A 1 140 ? -35.189 -4.337 -17.532 1.00 45.78 140 ASP A O 1
ATOM 715 N N . LEU A 1 141 ? -37.131 -3.307 -18.003 1.00 42.91 141 LEU A N 1
ATOM 716 C CA . LEU A 1 141 ? -36.528 -1.978 -18.082 1.00 41.88 141 LEU A CA 1
ATOM 717 C C . LEU A 1 141 ? -36.086 -1.495 -16.701 1.00 47.29 141 LEU A C 1
ATOM 718 O O . LEU A 1 141 ? -35.026 -0.884 -16.547 1.00 49.27 141 LEU A O 1
ATOM 723 N N . ASP A 1 142 ? -36.879 -1.761 -15.706 1.00 46.42 142 ASP A N 1
ATOM 724 C CA . ASP A 1 142 ? -36.476 -1.472 -14.358 1.00 50.95 142 ASP A CA 1
ATOM 725 C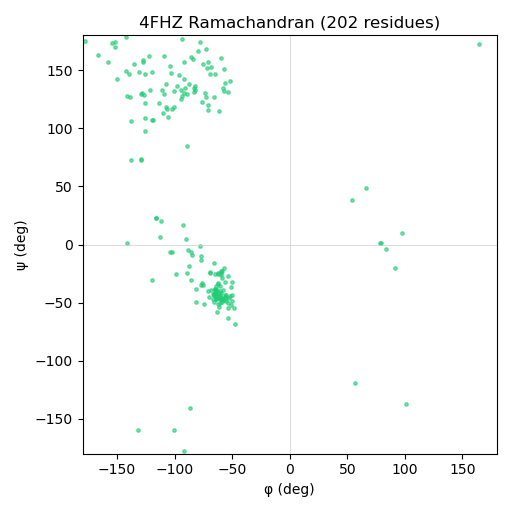 C . ASP A 1 142 ? -35.162 -2.127 -14.027 1.00 50.57 142 ASP A C 1
ATOM 726 O O . ASP A 1 142 ? -34.275 -1.488 -13.549 1.00 51.78 142 ASP A O 1
ATOM 731 N N . ALA A 1 143 ? -35.045 -3.413 -14.328 1.00 47.10 143 ALA A N 1
ATOM 732 C CA . ALA A 1 143 ? -33.794 -4.116 -14.062 1.00 48.84 143 ALA A CA 1
ATOM 733 C C . ALA A 1 143 ? -32.651 -3.505 -14.868 1.00 49.67 143 ALA A C 1
ATOM 734 O O . ALA A 1 143 ? -31.549 -3.329 -14.348 1.00 47.90 143 ALA A O 1
ATOM 736 N N . PHE A 1 144 ? -32.922 -3.177 -16.132 1.00 48.14 144 PHE A N 1
ATOM 737 C CA . PHE A 1 144 ? -31.921 -2.546 -16.990 1.00 47.47 144 PHE A CA 1
ATOM 738 C C . PHE A 1 144 ? -31.381 -1.235 -16.408 1.00 47.25 144 PHE A C 1
ATOM 739 O O . PHE A 1 144 ? -30.172 -1.025 -16.383 1.00 47.00 144 PHE A O 1
ATOM 747 N N . LEU A 1 145 ? -32.276 -0.352 -15.959 1.00 47.84 145 LEU A N 1
ATOM 748 C CA . LEU A 1 145 ? -31.863 0.913 -15.350 1.00 48.78 145 LEU A CA 1
ATOM 749 C C . LEU A 1 145 ? -30.967 0.693 -14.124 1.00 55.45 145 LEU A C 1
ATOM 750 O O . LEU A 1 145 ? -29.927 1.341 -13.984 1.00 59.87 145 LEU A O 1
ATOM 755 N N . ASP A 1 146 ? -31.377 -0.212 -13.239 1.00 56.24 146 ASP A N 1
ATOM 756 C CA . ASP A 1 146 ? -30.555 -0.583 -12.085 1.00 61.55 146 ASP A CA 1
ATOM 757 C C . ASP A 1 146 ? -29.142 -0.980 -12.506 1.00 62.40 146 ASP A C 1
ATOM 758 O O . ASP A 1 146 ? -28.162 -0.582 -11.879 1.00 64.02 146 ASP A O 1
ATOM 763 N N . GLU A 1 147 ? -29.037 -1.774 -13.563 1.00 60.90 147 GLU A N 1
ATOM 764 C CA A GLU A 1 147 ? -27.718 -2.253 -13.918 0.23 64.20 147 GLU A CA 1
ATOM 765 C CA B GLU A 1 147 ? -27.757 -2.300 -14.062 0.77 62.93 147 GLU A CA 1
ATOM 766 C C . GLU A 1 147 ? -26.871 -1.193 -14.627 1.00 61.76 147 GLU A C 1
ATOM 767 O O . GLU A 1 147 ? -25.656 -1.174 -14.451 1.00 58.81 147 GLU A O 1
ATOM 778 N N . ARG A 1 148 ? -27.498 -0.281 -15.357 1.00 58.41 148 ARG A N 1
ATOM 779 C CA A ARG A 1 148 ? -26.765 0.821 -15.961 0.69 60.30 148 ARG A CA 1
ATOM 780 C CA B ARG A 1 148 ? -26.776 0.834 -15.956 0.31 61.46 148 ARG A CA 1
ATOM 781 C C . ARG A 1 148 ? -26.252 1.773 -14.881 1.00 63.62 148 ARG A C 1
ATOM 782 O O . ARG A 1 148 ? -25.112 2.228 -14.941 1.00 67.34 148 ARG A O 1
ATOM 797 N N . LEU A 1 149 ? -27.098 2.067 -13.897 1.00 61.55 149 LEU A N 1
ATOM 798 C CA . LEU A 1 149 ? -26.714 2.953 -12.809 1.00 62.02 149 LEU A CA 1
ATOM 799 C C . LEU A 1 149 ? -25.602 2.308 -12.000 1.00 61.62 149 LEU A C 1
ATOM 800 O O . LEU A 1 149 ? -24.667 2.979 -11.567 1.00 59.55 149 LEU A O 1
ATOM 805 N N . ALA A 1 150 ? -25.716 0.998 -11.806 1.00 59.94 150 ALA A N 1
ATOM 806 C CA . ALA A 1 150 ? -24.712 0.243 -11.066 1.00 62.51 150 ALA A CA 1
ATOM 807 C C . ALA A 1 150 ? -23.368 0.263 -11.786 1.00 60.09 150 ALA A C 1
ATOM 808 O O . ALA A 1 150 ? -22.345 0.550 -11.179 1.00 59.65 150 ALA A O 1
ATOM 810 N N . GLU A 1 151 ? -23.358 0.018 -13.064 1.00 59.19 151 GLU A N 1
ATOM 811 C CA . GLU A 1 151 ? -22.130 -0.017 -13.796 1.00 65.57 151 GLU A CA 1
ATOM 812 C C . GLU A 1 151 ? -21.525 1.328 -14.090 1.00 67.59 151 GLU A C 1
ATOM 813 O O . GLU A 1 151 ? -20.338 1.461 -14.156 1.00 67.78 151 GLU A O 1
ATOM 819 N N . GLU A 1 152 ? -22.352 2.331 -14.321 1.00 69.54 152 GLU A N 1
ATOM 820 C CA . GLU A 1 152 ? -21.860 3.682 -14.570 1.00 71.36 152 GLU A CA 1
ATOM 821 C C . GLU A 1 152 ? -21.427 4.352 -13.268 1.00 74.06 152 GLU A C 1
ATOM 822 O O . GLU A 1 152 ? -20.757 5.383 -13.284 1.00 76.44 152 GLU A O 1
ATOM 828 N N . GLY A 1 153 ? -21.806 3.750 -12.143 1.00 74.17 153 GLY A N 1
ATOM 829 C CA . GLY A 1 153 ? -21.500 4.299 -10.833 1.00 73.47 153 GLY A CA 1
ATOM 830 C C . GLY A 1 153 ? -22.207 5.619 -10.577 1.00 74.68 153 GLY A C 1
ATOM 831 O O . GLY A 1 153 ? -21.590 6.590 -10.143 1.00 75.92 153 GLY A O 1
ATOM 832 N N . LEU A 1 154 ? -23.509 5.654 -10.843 1.00 74.76 154 LEU A N 1
ATOM 833 C CA . LEU A 1 154 ? -24.289 6.881 -10.696 1.00 73.16 154 LEU A CA 1
ATOM 834 C C . LEU A 1 154 ? -25.532 6.691 -9.832 1.00 73.34 154 LEU A C 1
ATOM 835 O O . LEU A 1 154 ? -26.075 5.589 -9.737 1.00 74.45 154 LEU A O 1
ATOM 840 N N . PRO A 1 155 ? -25.998 7.789 -9.291 1.00 72.72 155 PRO A N 1
ATOM 841 C CA . PRO A 1 155 ? -27.221 7.821 -8.523 1.00 73.34 155 PRO A CA 1
ATOM 842 C C . PRO A 1 155 ? -28.378 8.154 -9.435 1.00 72.40 155 PRO A C 1
ATOM 843 O O . PRO A 1 155 ? -28.214 8.714 -10.481 1.00 70.71 155 PRO A O 1
ATOM 847 N N . PRO A 1 156 ? -29.550 7.778 -9.014 1.00 70.27 156 PRO A N 1
ATOM 848 C CA . PRO A 1 156 ? -30.744 7.975 -9.802 1.00 68.98 156 PRO A CA 1
ATOM 849 C C . PRO A 1 156 ? -31.009 9.430 -10.211 1.00 66.66 156 PRO A C 1
ATOM 850 O O . PRO A 1 156 ? -31.366 9.681 -11.350 1.00 62.90 156 PRO A O 1
ATOM 854 N N . GLU A 1 157 ? -30.627 10.363 -9.369 1.00 69.04 157 GLU A N 1
ATOM 855 C CA A GLU A 1 157 ? -30.817 11.728 -9.818 0.52 71.18 157 GLU A CA 1
ATOM 856 C CA B GLU A 1 157 ? -30.604 11.699 -9.850 0.48 71.52 157 GLU A CA 1
ATOM 857 C C . GLU A 1 157 ? -29.653 11.929 -10.996 1.00 68.93 157 GLU A C 1
ATOM 858 O O . GLU A 1 157 ? -29.715 13.071 -11.440 1.00 68.14 157 GLU A O 1
ATOM 869 N N . ALA A 1 158 ? -28.819 11.030 -11.502 1.00 66.92 158 ALA A N 1
ATOM 870 C CA . ALA A 1 158 ? -28.173 11.639 -12.646 1.00 65.36 158 ALA A CA 1
ATOM 871 C C . ALA A 1 158 ? -28.624 10.977 -13.930 1.00 60.87 158 ALA A C 1
ATOM 872 O O . ALA A 1 158 ? -27.978 11.060 -14.941 1.00 60.52 158 ALA A O 1
ATOM 874 N N . LEU A 1 159 ? -29.755 10.313 -13.838 1.00 56.46 159 LEU A N 1
ATOM 875 C CA . LEU A 1 159 ? -30.343 9.594 -14.950 1.00 55.11 159 LEU A CA 1
ATOM 876 C C . LEU A 1 159 ? -31.603 10.283 -15.479 1.00 54.21 159 LEU A C 1
ATOM 877 O O . LEU A 1 159 ? -32.513 10.583 -14.739 1.00 53.99 159 LEU A O 1
ATOM 882 N N . ALA A 1 160 ? -31.640 10.481 -16.779 1.00 51.22 160 ALA A N 1
ATOM 883 C CA . ALA A 1 160 ? -32.843 10.945 -17.456 1.00 48.08 160 ALA A CA 1
ATOM 884 C C . ALA A 1 160 ? -33.290 9.908 -18.482 1.00 46.45 160 ALA A C 1
ATOM 885 O O . ALA A 1 160 ? -32.463 9.174 -19.034 1.00 45.78 160 ALA A O 1
ATOM 887 N N . LEU A 1 161 ? -34.576 9.799 -18.724 1.00 44.82 161 LEU A N 1
ATOM 888 C CA . LEU A 1 161 ? -35.098 8.977 -19.783 1.00 46.79 161 LEU A CA 1
ATOM 889 C C . LEU A 1 161 ? -35.601 9.858 -20.903 1.00 43.09 161 LEU A C 1
ATOM 890 O O . LEU A 1 161 ? -36.257 10.833 -20.657 1.00 45.68 161 LEU A O 1
ATOM 895 N N . VAL A 1 162 ? -35.329 9.474 -22.132 1.00 40.21 162 VAL A N 1
ATOM 896 C CA . VAL A 1 162 ? -35.807 10.149 -23.312 1.00 36.34 162 VAL A CA 1
ATOM 897 C C . VAL A 1 162 ? -36.526 9.129 -24.172 1.00 35.69 162 VAL A C 1
ATOM 898 O O . VAL A 1 162 ? -35.907 8.256 -24.710 1.00 38.22 162 VAL A O 1
ATOM 902 N N . GLY A 1 163 ? -37.834 9.230 -24.250 1.00 31.77 163 GLY A N 1
ATOM 903 C CA . GLY A 1 163 ? -38.637 8.307 -24.989 1.00 29.84 163 GLY A CA 1
ATOM 904 C C . GLY A 1 163 ? -39.166 8.795 -26.312 1.00 32.98 163 GLY A C 1
ATOM 905 O O . GLY A 1 163 ? -39.349 9.969 -26.510 1.00 34.98 163 GLY A O 1
ATOM 906 N N . PHE A 1 164 ? -39.426 7.872 -27.205 1.00 30.58 164 PHE A N 1
ATOM 907 C CA . PHE A 1 164 ? -40.198 8.127 -28.384 1.00 31.59 164 PHE A CA 1
ATOM 908 C C . PHE A 1 164 ? -41.372 7.162 -28.502 1.00 33.79 164 PHE A C 1
ATOM 909 O O . PHE A 1 164 ? -41.182 5.982 -28.572 1.00 29.84 164 PHE A O 1
ATOM 917 N N . SER A 1 165 ? -42.570 7.699 -28.556 1.00 30.99 165 SER A N 1
ATOM 918 C CA . SER A 1 165 ? -43.772 6.962 -28.803 1.00 33.24 165 SER A CA 1
ATOM 919 C C . SER A 1 165 ? -43.952 5.829 -27.788 1.00 34.58 165 SER A C 1
ATOM 920 O O . SER A 1 165 ? -44.045 6.094 -26.635 1.00 35.39 165 SER A O 1
ATOM 923 N N . GLN A 1 166 ? -43.994 4.576 -28.211 1.00 31.66 166 GLN A N 1
ATOM 924 C CA . GLN A 1 166 ? -44.090 3.495 -27.252 1.00 30.89 166 GLN A CA 1
ATOM 925 C C . GLN A 1 166 ? -43.030 3.609 -26.161 1.00 34.17 166 GLN A C 1
ATOM 926 O O . GLN A 1 166 ? -43.284 3.323 -25.043 1.00 33.78 166 GLN A O 1
ATOM 932 N N . GLY A 1 167 ? -41.848 4.061 -26.515 1.00 31.83 167 GLY A N 1
ATOM 933 C CA . GLY A 1 167 ? -40.786 4.254 -25.541 1.00 31.49 167 GLY A CA 1
ATOM 934 C C . GLY A 1 167 ? -41.159 5.298 -24.499 1.00 34.29 167 GLY A C 1
ATOM 935 O O . GLY A 1 167 ? -40.756 5.209 -23.332 1.00 31.94 167 GLY A O 1
ATOM 936 N N . THR A 1 168 ? -41.929 6.303 -24.921 1.00 33.83 168 THR A N 1
ATOM 937 C CA . THR A 1 168 ? -42.427 7.306 -23.985 1.00 34.80 168 THR A CA 1
ATOM 938 C C . THR A 1 168 ? -43.417 6.703 -22.997 1.00 34.88 168 THR A C 1
ATOM 939 O O . THR A 1 168 ? -43.391 7.010 -21.804 1.00 37.90 168 THR A O 1
ATOM 943 N N . MET A 1 169 ? -44.301 5.851 -23.499 1.00 36.22 169 MET A N 1
ATOM 944 C CA . MET A 1 169 ? -45.213 5.110 -22.636 1.00 38.72 169 MET A CA 1
ATOM 945 C C . MET A 1 169 ? -44.430 4.303 -21.591 1.00 39.26 169 MET A C 1
ATOM 946 O O . MET A 1 169 ? -44.800 4.286 -20.415 1.00 40.35 169 MET A O 1
ATOM 951 N N . MET A 1 170 ? -43.349 3.646 -22.018 1.00 36.50 170 MET A N 1
ATOM 952 C CA . MET A 1 170 ? -42.478 2.929 -21.083 1.00 36.02 170 MET A CA 1
ATOM 953 C C . MET A 1 170 ? -41.852 3.860 -20.037 1.00 38.19 170 MET A C 1
ATOM 954 O O . MET A 1 170 ? -41.855 3.552 -18.837 1.00 39.30 170 MET A O 1
ATOM 959 N N . ALA A 1 171 ? -41.310 4.992 -20.482 1.00 36.07 171 ALA A N 1
ATOM 960 C CA . ALA A 1 171 ? -40.699 5.939 -19.546 1.00 37.45 171 ALA A CA 1
ATOM 961 C C . ALA A 1 171 ? -41.706 6.418 -18.492 1.00 42.03 171 ALA A C 1
ATOM 962 O O . ALA A 1 171 ? -41.408 6.450 -17.292 1.00 43.85 171 ALA A O 1
ATOM 964 N N . LEU A 1 172 ? -42.902 6.780 -18.948 1.00 41.91 172 LEU A N 1
ATOM 965 C CA . LEU A 1 172 ? -43.927 7.322 -18.068 1.00 43.12 172 LEU A CA 1
ATOM 966 C C . LEU A 1 172 ? -44.476 6.273 -17.103 1.00 46.30 172 LEU A C 1
ATOM 967 O O . LEU A 1 172 ? -44.988 6.615 -16.035 1.00 50.39 172 LEU A O 1
ATOM 972 N N . HIS A 1 173 ? -44.366 5.000 -17.471 1.00 42.71 173 HIS A N 1
ATOM 973 C CA . HIS A 1 173 ? -44.806 3.931 -16.584 1.00 42.96 173 HIS A CA 1
ATOM 974 C C . HIS A 1 173 ? -43.744 3.603 -15.527 1.00 45.36 173 HIS A C 1
ATOM 975 O O . HIS A 1 173 ? -44.029 3.534 -14.323 1.00 44.92 173 HIS A O 1
ATOM 982 N N . VAL A 1 174 ? -42.516 3.409 -15.990 1.00 43.79 174 VAL A N 1
ATOM 983 C CA . VAL A 1 174 ? -41.439 2.919 -15.139 1.00 44.73 174 VAL A CA 1
ATOM 984 C C . VAL A 1 174 ? -40.888 3.972 -14.168 1.00 51.27 174 VAL A C 1
ATOM 985 O O . VAL A 1 174 ? -40.799 3.725 -12.961 1.00 51.41 174 VAL A O 1
ATOM 989 N N . ALA A 1 175 ? -40.537 5.146 -14.687 1.00 52.06 175 ALA A N 1
ATOM 990 C CA . ALA A 1 175 ? -39.879 6.162 -13.867 1.00 53.78 175 ALA A CA 1
ATOM 991 C C . ALA A 1 175 ? -40.626 6.528 -12.573 1.00 57.19 175 ALA A C 1
ATOM 992 O O . ALA A 1 175 ? -40.021 6.538 -11.499 1.00 60.26 175 ALA A O 1
ATOM 994 N N . PRO A 1 176 ? -41.935 6.834 -12.664 1.00 55.95 176 PRO A N 1
ATOM 995 C CA . PRO A 1 176 ? -42.667 7.207 -11.445 1.00 56.05 176 PRO A CA 1
ATOM 996 C C . PRO A 1 176 ? -42.705 6.087 -10.406 1.00 57.54 176 PRO A C 1
ATOM 997 O O . PRO A 1 176 ? -42.870 6.358 -9.218 1.00 57.61 176 PRO A O 1
ATOM 1001 N N . ARG A 1 177 ? -42.556 4.845 -10.858 1.00 57.28 177 ARG A N 1
ATOM 1002 C CA . ARG A 1 177 ? -42.663 3.693 -9.976 1.00 59.74 177 ARG A CA 1
ATOM 1003 C C . ARG A 1 177 ? -41.335 3.312 -9.326 1.00 61.03 177 ARG A C 1
ATOM 1004 O O . ARG A 1 177 ? -41.289 2.417 -8.479 1.00 62.28 177 ARG A O 1
ATOM 1012 N N . ARG A 1 178 ? -40.262 4.001 -9.706 1.00 61.20 178 ARG A N 1
ATOM 1013 C CA . ARG A 1 178 ? -38.965 3.811 -9.057 1.00 63.51 178 ARG A CA 1
ATOM 1014 C C . ARG A 1 178 ? -39.036 4.336 -7.634 1.00 65.27 178 ARG A C 1
ATOM 1015 O O . ARG A 1 178 ? -39.813 5.247 -7.346 1.00 65.08 178 ARG A O 1
ATOM 1023 N N . ALA A 1 179 ? -38.205 3.781 -6.756 1.00 66.33 179 ALA A N 1
ATOM 1024 C CA . ALA A 1 179 ? -38.123 4.244 -5.376 1.00 69.16 179 ALA A CA 1
ATOM 1025 C C . ALA A 1 179 ? -37.564 5.660 -5.310 1.00 71.17 179 ALA A C 1
ATOM 1026 O O . ALA A 1 179 ? -38.105 6.515 -4.610 1.00 72.68 179 ALA A O 1
ATOM 1028 N N . GLU A 1 180 ? -36.480 5.906 -6.041 1.00 70.46 180 GLU A N 1
ATOM 1029 C CA . GLU A 1 180 ? -35.834 7.214 -6.027 1.00 72.04 180 GLU A CA 1
ATOM 1030 C C . GLU A 1 180 ? -36.177 8.008 -7.279 1.00 71.83 180 GLU A C 1
ATOM 1031 O O . GLU A 1 180 ? -36.351 7.442 -8.360 1.00 68.49 180 GLU A O 1
ATOM 1037 N N . GLU A 1 181 ? -36.256 9.325 -7.118 1.00 72.07 181 GLU A N 1
ATOM 1038 C CA . GLU A 1 181 ? -36.591 10.236 -8.205 1.00 70.23 181 GLU A CA 1
ATOM 1039 C C . GLU A 1 181 ? -35.408 10.447 -9.150 1.00 67.79 181 GLU A C 1
ATOM 1040 O O . GLU A 1 181 ? -34.336 10.878 -8.726 1.00 67.43 181 GLU A O 1
ATOM 1046 N N . ILE A 1 182 ? -35.600 10.145 -10.431 1.00 62.69 182 ILE A N 1
ATOM 1047 C CA . ILE A 1 182 ? -34.567 10.403 -11.432 1.00 58.66 182 ILE A CA 1
ATOM 1048 C C . ILE A 1 182 ? -34.547 11.887 -11.817 1.00 57.83 182 ILE A C 1
ATOM 1049 O O . ILE A 1 182 ? -35.394 12.658 -11.364 1.00 56.74 182 ILE A O 1
ATOM 1054 N N . ALA A 1 183 ? -33.579 12.289 -12.636 1.00 57.30 183 ALA A N 1
ATOM 1055 C CA . ALA A 1 183 ? -33.434 13.701 -13.000 1.00 55.90 183 ALA A CA 1
ATOM 1056 C C . ALA A 1 183 ? -34.630 14.228 -13.795 1.00 56.35 183 ALA A C 1
ATOM 1057 O O . ALA A 1 183 ? -35.021 15.386 -13.647 1.00 58.19 183 ALA A O 1
ATOM 1059 N N . GLY A 1 184 ? -35.209 13.383 -14.640 1.00 53.76 184 GLY A N 1
ATOM 1060 C CA . GLY A 1 184 ? -36.353 13.805 -15.428 1.00 50.07 184 GLY A CA 1
ATOM 1061 C C . GLY A 1 184 ? -36.666 12.897 -16.600 1.00 50.68 184 GLY A C 1
ATOM 1062 O O . GLY A 1 184 ? -35.915 11.973 -16.912 1.00 51.15 184 GLY A O 1
ATOM 1063 N N . ILE A 1 185 ? -37.789 13.173 -17.251 1.00 47.64 185 ILE A N 1
ATOM 1064 C CA . ILE A 1 185 ? -38.224 12.421 -18.418 1.00 44.38 185 ILE A CA 1
ATOM 1065 C C . ILE A 1 185 ? -38.542 13.380 -19.561 1.00 43.07 185 ILE A C 1
ATOM 1066 O O . ILE A 1 185 ? -39.255 14.372 -19.371 1.00 41.07 185 ILE A O 1
ATOM 1071 N N . VAL A 1 186 ? -37.998 13.094 -20.737 1.00 41.00 186 VAL A N 1
ATOM 1072 C CA . VAL A 1 186 ? -38.464 13.724 -21.965 1.00 38.41 186 VAL A CA 1
ATOM 1073 C C . VAL A 1 186 ? -39.247 12.691 -22.760 1.00 39.07 186 VAL A C 1
ATOM 1074 O O . VAL A 1 186 ? -38.698 11.661 -23.176 1.00 38.80 186 VAL A O 1
ATOM 1078 N N . GLY A 1 187 ? -40.536 12.956 -22.947 1.00 35.12 187 GLY A N 1
ATOM 1079 C CA . GLY A 1 187 ? -41.393 12.070 -23.708 1.00 36.39 187 GLY A CA 1
ATOM 1080 C C . GLY A 1 187 ? -41.792 12.703 -25.026 1.00 36.07 187 GLY A C 1
ATOM 1081 O O . GLY A 1 187 ? -42.510 13.715 -25.046 1.00 39.12 187 GLY A O 1
ATOM 1082 N N . PHE A 1 188 ? -41.314 12.127 -26.124 1.00 32.67 188 PHE A N 1
ATOM 1083 C CA . PHE A 1 188 ? -41.720 12.552 -27.457 1.00 34.20 188 PHE A CA 1
ATOM 1084 C C . PHE A 1 188 ? -42.861 11.689 -27.961 1.00 34.03 188 PHE A C 1
ATOM 1085 O O . PHE A 1 188 ? -42.801 10.462 -27.874 1.00 35.12 188 PHE A O 1
ATOM 1093 N N . SER A 1 189 ? -43.891 12.344 -28.489 1.00 33.23 189 SER A N 1
ATOM 1094 C CA . SER A 1 189 ? -44.860 11.723 -29.393 1.00 36.80 189 SER A CA 1
ATOM 1095 C C . SER A 1 189 ? -45.501 10.455 -28.840 1.00 37.86 189 SER A C 1
ATOM 1096 O O . SER A 1 189 ? -45.731 9.493 -29.574 1.00 38.15 189 SER A O 1
ATOM 1099 N N . GLY A 1 190 ? -45.791 10.459 -27.545 1.00 36.45 190 GLY A N 1
ATOM 1100 C CA . GLY A 1 190 ? -46.305 9.277 -26.890 1.00 36.51 190 GLY A CA 1
ATOM 1101 C C . GLY A 1 190 ? -47.521 9.564 -26.043 1.00 40.38 190 GLY A C 1
ATOM 1102 O O . GLY A 1 190 ? -48.214 10.570 -26.237 1.00 39.08 190 GLY A O 1
ATOM 1103 N N . ARG A 1 191 ? -47.796 8.675 -25.100 1.00 41.46 191 ARG A N 1
ATOM 1104 C CA . ARG A 1 191 ? -48.920 8.890 -24.208 1.00 41.42 191 ARG A CA 1
ATOM 1105 C C . ARG A 1 191 ? -48.738 8.178 -22.880 1.00 42.10 191 ARG A C 1
ATOM 1106 O O . ARG A 1 191 ? -47.780 7.426 -22.689 1.00 44.28 191 ARG A O 1
ATOM 1114 N N . LEU A 1 192 ? -49.660 8.442 -21.963 1.00 42.74 192 LEU A N 1
ATOM 1115 C CA . LEU A 1 192 ? -49.650 7.844 -20.647 1.00 49.40 192 LEU A CA 1
ATOM 1116 C C . LEU A 1 192 ? -50.657 6.701 -20.646 1.00 53.24 192 LEU A C 1
ATOM 1117 O O . LEU A 1 192 ? -51.852 6.911 -20.861 1.00 52.29 192 LEU A O 1
ATOM 1122 N N . LEU A 1 193 ? -50.173 5.486 -20.415 1.00 53.48 193 LEU A N 1
ATOM 1123 C CA . LEU A 1 193 ? -51.013 4.307 -20.589 1.00 59.14 193 LEU A CA 1
ATOM 1124 C C . LEU A 1 193 ? -52.109 4.163 -19.534 1.00 60.50 193 LEU A C 1
ATOM 1125 O O . LEU A 1 193 ? -53.254 3.871 -19.869 1.00 64.92 193 LEU A O 1
ATOM 1130 N N . ALA A 1 194 ? -51.764 4.358 -18.267 1.00 57.14 194 ALA A N 1
ATOM 1131 C CA . ALA A 1 194 ? -52.726 4.121 -17.190 1.00 60.22 194 ALA A CA 1
ATOM 1132 C C . ALA A 1 194 ? -52.803 5.309 -16.254 1.00 62.65 194 ALA A C 1
ATOM 1133 O O . ALA A 1 194 ? -52.320 5.236 -15.123 1.00 65.24 194 ALA A O 1
ATOM 1135 N N . PRO A 1 195 ? -53.422 6.408 -16.724 1.00 60.09 195 PRO A N 1
ATOM 1136 C CA . PRO A 1 195 ? -53.504 7.674 -15.991 1.00 61.50 195 PRO A CA 1
ATOM 1137 C C . PRO A 1 195 ? -54.180 7.488 -14.640 1.00 65.19 195 PRO A C 1
ATOM 1138 O O . PRO A 1 195 ? -53.763 8.088 -13.653 1.00 66.59 195 PRO A O 1
ATOM 1142 N N . GLU A 1 196 ? -55.211 6.654 -14.600 1.00 70.44 196 GLU A N 1
ATOM 1143 C CA . GLU A 1 196 ? -55.985 6.475 -13.380 1.00 76.06 196 GLU A CA 1
ATOM 1144 C C . GLU A 1 196 ? -55.171 5.843 -12.256 1.00 75.27 196 GLU A C 1
ATOM 1145 O O . GLU A 1 196 ? -55.471 6.046 -11.078 1.00 76.50 196 GLU A O 1
ATOM 1151 N N . ARG A 1 197 ? -54.140 5.086 -12.619 1.00 72.01 197 ARG A N 1
ATOM 1152 C CA . ARG A 1 197 ? -53.311 4.408 -11.624 1.00 72.56 197 ARG A CA 1
ATOM 1153 C C . ARG A 1 197 ? -52.176 5.299 -11.125 1.00 71.83 197 ARG A C 1
ATOM 1154 O O . ARG A 1 197 ? -51.601 5.050 -10.064 1.00 72.39 197 ARG A O 1
ATOM 1162 N N . LEU A 1 198 ? -51.865 6.338 -11.893 1.00 69.24 198 LEU A N 1
ATOM 1163 C CA . LEU A 1 198 ? -50.711 7.188 -11.613 1.00 69.47 198 LEU A CA 1
ATOM 1164 C C . LEU A 1 198 ? -50.702 7.722 -10.188 1.00 73.25 198 LEU A C 1
ATOM 1165 O O . LEU A 1 198 ? -49.686 7.660 -9.497 1.00 71.13 198 LEU A O 1
ATOM 1170 N N . ALA A 1 199 ? -51.839 8.208 -9.756 1.00 78.07 199 ALA A N 1
ATOM 1171 C CA . ALA A 1 199 ? -52.009 8.708 -8.421 1.00 81.77 199 ALA A CA 1
ATOM 1172 C C . ALA A 1 199 ? -51.463 7.761 -7.363 1.00 84.91 199 ALA A C 1
ATOM 1173 O O . ALA A 1 199 ? -50.480 8.061 -6.712 1.00 87.22 199 ALA A O 1
ATOM 1175 N N . GLU A 1 200 ? -52.108 6.630 -7.203 1.00 82.61 200 GLU A N 1
ATOM 1176 C CA . GLU A 1 200 ? -51.704 5.638 -6.244 1.00 81.72 200 GLU A CA 1
ATOM 1177 C C . GLU A 1 200 ? -50.269 5.181 -6.344 1.00 81.00 200 GLU A C 1
ATOM 1178 O O . GLU A 1 200 ? -49.538 5.207 -5.373 1.00 81.29 200 GLU A O 1
ATOM 1184 N N . GLU A 1 201 ? -49.883 4.735 -7.532 1.00 78.50 201 GLU A N 1
ATOM 1185 C CA . GLU A 1 201 ? -48.646 4.022 -7.739 1.00 75.47 201 GLU A CA 1
ATOM 1186 C C . GLU A 1 201 ? -47.430 4.856 -7.953 1.00 71.76 201 GLU A C 1
ATOM 1187 O O . GLU A 1 201 ? -46.356 4.370 -7.948 1.00 71.36 201 GLU A O 1
ATOM 1193 N N . ALA A 1 202 ? -47.570 6.138 -8.111 1.00 69.20 202 ALA A N 1
ATOM 1194 C CA . ALA A 1 202 ? -46.370 6.902 -8.282 1.00 69.90 202 ALA A CA 1
ATOM 1195 C C . ALA A 1 202 ? -45.634 6.954 -6.978 1.00 74.61 202 ALA A C 1
ATOM 1196 O O . ALA A 1 202 ? -46.164 7.423 -6.015 1.00 81.45 202 ALA A O 1
ATOM 1198 N N . ARG A 1 203 ? -44.415 6.461 -6.945 1.00 70.38 203 ARG A N 1
ATOM 1199 C CA . ARG A 1 203 ? -43.571 6.506 -5.750 1.00 70.82 203 ARG A CA 1
ATOM 1200 C C . ARG A 1 203 ? -42.581 7.664 -5.807 1.00 67.94 203 ARG A C 1
ATOM 1201 O O . ARG A 1 203 ? -42.116 8.145 -4.776 1.00 71.05 203 ARG A O 1
ATOM 1209 N N . SER A 1 204 ? -42.257 8.093 -7.024 1.00 64.02 204 SER A N 1
ATOM 1210 C CA . SER A 1 204 ? -41.358 9.217 -7.256 1.00 60.12 204 SER A CA 1
ATOM 1211 C C . SER A 1 204 ? -41.964 10.094 -8.327 1.00 60.30 204 SER A C 1
ATOM 1212 O O . SER A 1 204 ? -42.750 9.623 -9.148 1.00 61.15 204 SER A O 1
ATOM 1215 N N . LYS A 1 205 ? -41.592 11.367 -8.334 1.00 60.28 205 LYS A N 1
ATOM 1216 C CA . LYS A 1 205 ? -42.222 12.312 -9.249 1.00 60.40 205 LYS A CA 1
ATOM 1217 C C . LYS A 1 205 ? -41.205 13.252 -9.892 1.00 54.96 205 LYS A C 1
ATOM 1218 O O . LYS A 1 205 ? -41.129 14.426 -9.546 1.00 53.56 205 LYS A O 1
ATOM 1224 N N . PRO A 1 206 ? -40.404 12.717 -10.828 1.00 51.39 206 PRO A N 1
ATOM 1225 C CA . PRO A 1 206 ? -39.414 13.518 -11.553 1.00 51.24 206 PRO A CA 1
ATOM 1226 C C . PRO A 1 206 ? -40.105 14.470 -12.518 1.00 50.57 206 PRO A C 1
ATOM 1227 O O . PRO A 1 206 ? -41.246 14.216 -12.903 1.00 52.05 206 PRO A O 1
ATOM 1231 N N . PRO A 1 207 ? -39.427 15.558 -12.904 1.00 48.58 207 PRO A N 1
ATOM 1232 C CA . PRO A 1 207 ? -40.048 16.489 -13.857 1.00 49.54 207 PRO A CA 1
ATOM 1233 C C . PRO A 1 207 ? -40.168 15.848 -15.235 1.00 47.78 207 PRO A C 1
ATOM 1234 O O . PRO A 1 207 ? -39.315 15.034 -15.619 1.00 45.23 207 PRO A O 1
ATOM 1238 N N . VAL A 1 208 ? -41.223 16.211 -15.959 1.00 44.41 208 VAL A N 1
ATOM 1239 C CA . VAL A 1 208 ? -41.507 15.628 -17.259 1.00 44.05 208 VAL A CA 1
ATOM 1240 C C . VAL A 1 208 ? -41.678 16.717 -18.313 1.00 45.49 208 VAL A C 1
ATOM 1241 O O . VAL A 1 208 ? -42.446 17.665 -18.122 1.00 46.51 208 VAL A O 1
ATOM 1245 N N . LEU A 1 209 ? -40.954 16.582 -19.418 1.00 42.15 209 LEU A N 1
ATOM 1246 C CA . LEU A 1 209 ? -41.186 17.408 -20.597 1.00 40.39 209 LEU A CA 1
ATOM 1247 C C . LEU A 1 209 ? -41.842 16.561 -21.674 1.00 38.95 209 LEU A C 1
ATOM 1248 O O . LEU A 1 209 ? -41.256 15.566 -22.129 1.00 39.67 209 LEU A O 1
ATOM 1253 N N . LEU A 1 210 ? -43.052 16.940 -22.075 1.00 37.42 210 LEU A N 1
ATOM 1254 C CA . LEU A 1 210 ? -43.732 16.270 -23.183 1.00 37.54 210 LEU A CA 1
ATOM 1255 C C . LEU A 1 210 ? -43.607 17.086 -24.463 1.00 38.24 210 LEU A C 1
ATOM 1256 O O . LEU A 1 210 ? -43.849 18.304 -24.467 1.00 37.59 210 LEU A O 1
ATOM 1261 N N . VAL A 1 211 ? -43.230 16.411 -25.548 1.00 34.33 211 VAL A N 1
ATOM 1262 C CA . VAL A 1 211 ? -43.051 17.057 -26.844 1.00 33.67 211 VAL A CA 1
ATOM 1263 C C . VAL A 1 211 ? -43.827 16.273 -27.896 1.00 35.63 211 VAL A C 1
ATOM 1264 O O . VAL A 1 211 ? -43.694 15.050 -27.998 1.00 35.38 211 VAL A O 1
ATOM 1268 N N . HIS A 1 212 ? -44.639 16.964 -28.684 1.00 37.12 212 HIS A N 1
ATOM 1269 C CA . HIS A 1 212 ? -45.552 16.268 -29.581 1.00 36.81 212 HIS A CA 1
ATOM 1270 C C . HIS A 1 212 ? -45.822 17.102 -30.826 1.00 39.26 212 HIS A C 1
ATOM 1271 O O . HIS A 1 212 ? -45.920 18.331 -30.752 1.00 41.59 212 HIS A O 1
ATOM 1278 N N . GLY A 1 213 ? -45.935 16.435 -31.969 1.00 33.66 213 GLY A N 1
ATOM 1279 C CA . GLY A 1 213 ? -46.238 17.123 -33.211 1.00 34.00 213 GLY A CA 1
ATOM 1280 C C . GLY A 1 213 ? -47.735 17.341 -33.308 1.00 36.72 213 GLY A C 1
ATOM 1281 O O . GLY A 1 213 ? -48.512 16.427 -33.054 1.00 39.60 213 GLY A O 1
ATOM 1282 N N . ASP A 1 214 ? -48.161 18.547 -33.662 1.00 38.18 214 ASP A N 1
ATOM 1283 C CA . ASP A 1 214 ? -49.597 18.794 -33.715 1.00 43.39 214 ASP A CA 1
ATOM 1284 C C . ASP A 1 214 ? -50.263 18.225 -34.974 1.00 44.70 214 ASP A C 1
ATOM 1285 O O . ASP A 1 214 ? -51.474 18.325 -35.139 1.00 49.66 214 ASP A O 1
ATOM 1290 N N . ALA A 1 215 ? -49.470 17.612 -35.849 1.00 42.64 215 ALA A N 1
ATOM 1291 C CA . ALA A 1 215 ? -50.022 16.909 -37.002 1.00 42.77 215 ALA A CA 1
ATOM 1292 C C . ALA A 1 215 ? -49.732 15.403 -36.940 1.00 43.33 215 ALA A C 1
ATOM 1293 O O . ALA A 1 215 ? -49.740 14.714 -37.957 1.00 43.74 215 ALA A O 1
ATOM 1295 N N . ASP A 1 216 ? -49.480 14.897 -35.739 1.00 41.25 216 ASP A N 1
ATOM 1296 C CA . ASP A 1 216 ? -49.149 13.482 -35.555 1.00 38.51 216 ASP A CA 1
ATOM 1297 C C . ASP A 1 216 ? -50.304 12.584 -36.021 1.00 41.26 216 ASP A C 1
ATOM 1298 O O . ASP A 1 216 ? -51.388 12.609 -35.440 1.00 40.80 216 ASP A O 1
ATOM 1303 N N . PRO A 1 217 ? -50.078 11.791 -37.079 1.00 38.42 217 PRO A N 1
ATOM 1304 C CA . PRO A 1 217 ? -51.153 10.961 -37.635 1.00 42.81 217 PRO A CA 1
ATOM 1305 C C . PRO A 1 217 ? -51.336 9.595 -36.954 1.00 45.18 217 PRO A C 1
ATOM 1306 O O . PRO A 1 217 ? -52.294 8.896 -37.290 1.00 48.26 217 PRO A O 1
ATOM 1310 N N . VAL A 1 218 ? -50.458 9.211 -36.031 1.00 40.79 218 VAL A N 1
ATOM 1311 C CA . VAL A 1 218 ? -50.597 7.889 -35.395 1.00 42.13 218 VAL A CA 1
ATOM 1312 C C . VAL A 1 218 ? -50.782 7.926 -33.875 1.00 40.02 218 VAL A C 1
ATOM 1313 O O . VAL A 1 218 ? -51.427 7.053 -33.306 1.00 41.03 218 VAL A O 1
ATOM 1317 N N . VAL A 1 219 ? -50.210 8.930 -33.222 1.00 40.56 219 VAL A N 1
ATOM 1318 C CA . VAL A 1 219 ? -50.513 9.188 -31.818 1.00 42.00 219 VAL A CA 1
ATOM 1319 C C . VAL A 1 219 ? -51.125 10.588 -31.698 1.00 45.59 219 VAL A C 1
ATOM 1320 O O . VAL A 1 219 ? -50.420 11.591 -31.834 1.00 44.32 219 VAL A O 1
ATOM 1324 N N . PRO A 1 220 ? -52.443 10.653 -31.436 1.00 45.52 220 PRO A N 1
ATOM 1325 C CA . PRO A 1 220 ? -53.210 11.904 -31.482 1.00 45.35 220 PRO A CA 1
ATOM 1326 C C . PRO A 1 220 ? -52.583 12.991 -30.619 1.00 43.91 220 PRO A C 1
ATOM 1327 O O . PRO A 1 220 ? -52.258 12.748 -29.457 1.00 43.65 220 PRO A O 1
ATOM 1331 N N . PHE A 1 221 ? -52.424 14.180 -31.185 1.00 42.48 221 PHE A N 1
ATOM 1332 C CA . PHE A 1 221 ? -51.854 15.304 -30.451 1.00 42.27 221 PHE A CA 1
ATOM 1333 C C . PHE A 1 221 ? -52.528 15.521 -29.094 1.00 48.39 221 PHE A C 1
ATOM 1334 O O . PHE A 1 221 ? -51.874 15.948 -28.138 1.00 48.21 221 PHE A O 1
ATOM 1342 N N . ALA A 1 222 ? -53.823 15.214 -29.006 1.00 47.26 222 ALA A N 1
ATOM 1343 C CA . ALA A 1 222 ? -54.572 15.395 -27.759 1.00 49.07 222 ALA A CA 1
ATOM 1344 C C . ALA A 1 222 ? -53.977 14.605 -26.593 1.00 48.62 222 ALA A C 1
ATOM 1345 O O . ALA A 1 222 ? -54.103 15.001 -25.433 1.00 46.25 222 ALA A O 1
ATOM 1347 N N . ASP A 1 223 ? -53.324 13.489 -26.900 1.00 48.12 223 ASP A N 1
ATOM 1348 C CA . ASP A 1 223 ? -52.711 12.667 -25.857 1.00 48.64 223 ASP A CA 1
ATOM 1349 C C . ASP A 1 223 ? -51.662 13.431 -25.065 1.00 47.87 223 ASP A C 1
ATOM 1350 O O . ASP A 1 223 ? -51.409 13.122 -23.903 1.00 48.03 223 ASP A O 1
ATOM 1355 N N . MET A 1 224 ? -51.060 14.437 -25.689 1.00 47.79 224 MET A N 1
ATOM 1356 C CA . MET A 1 224 ? -50.074 15.247 -24.994 1.00 47.46 224 MET A CA 1
ATOM 1357 C C . MET A 1 224 ? -50.718 15.969 -23.814 1.00 47.23 224 MET A C 1
ATOM 1358 O O . MET A 1 224 ? -50.225 15.892 -22.691 1.00 44.45 224 MET A O 1
ATOM 1363 N N . SER A 1 225 ? -51.830 16.653 -24.065 1.00 49.13 225 SER A N 1
ATOM 1364 C CA . SER A 1 225 ? -52.527 17.361 -22.994 1.00 52.26 225 SER A CA 1
ATOM 1365 C C . SER A 1 225 ? -53.083 16.390 -21.953 1.00 53.27 225 SER A C 1
ATOM 1366 O O . SER A 1 225 ? -53.002 16.650 -20.753 1.00 54.25 225 SER A O 1
ATOM 1369 N N . LEU A 1 226 ? -53.643 15.273 -22.413 1.00 51.85 226 LEU A N 1
ATOM 1370 C CA . LEU A 1 226 ? -54.173 14.260 -21.506 1.00 52.31 226 LEU A CA 1
ATOM 1371 C C . LEU A 1 226 ? -53.082 13.743 -20.572 1.00 48.18 226 LEU A C 1
ATOM 1372 O O . LEU A 1 226 ? -53.266 13.684 -19.356 1.00 46.52 226 LEU A O 1
ATOM 1377 N N . ALA A 1 227 ? -51.941 13.378 -21.146 1.00 43.91 227 ALA A N 1
ATOM 1378 C CA . ALA A 1 227 ? -50.821 12.900 -20.346 1.00 43.75 227 ALA A CA 1
ATOM 1379 C C . ALA A 1 227 ? -50.351 14.016 -19.415 1.00 47.24 227 ALA A C 1
ATOM 1380 O O . ALA A 1 227 ? -50.111 13.791 -18.226 1.00 49.53 227 ALA A O 1
ATOM 1382 N N . GLY A 1 228 ? -50.241 15.222 -19.967 1.00 46.27 228 GLY A N 1
ATOM 1383 C CA . GLY A 1 228 ? -49.799 16.383 -19.217 1.00 48.80 228 GLY A CA 1
ATOM 1384 C C . GLY A 1 228 ? -50.622 16.658 -17.971 1.00 53.40 228 GLY A C 1
ATOM 1385 O O . GLY A 1 228 ? -50.074 16.912 -16.897 1.00 53.41 228 GLY A O 1
ATOM 1386 N N . GLU A 1 229 ? -51.941 16.606 -18.093 1.00 55.44 229 GLU A N 1
ATOM 1387 C CA . GLU A 1 229 ? -52.769 16.936 -16.941 1.00 58.19 229 GLU A CA 1
ATOM 1388 C C . GLU A 1 229 ? -52.813 15.820 -15.902 1.00 59.68 229 GLU A C 1
ATOM 1389 O O . GLU A 1 229 ? -52.887 16.091 -14.703 1.00 60.94 229 GLU A O 1
ATOM 1395 N N . ALA A 1 230 ? -52.752 14.570 -16.351 1.00 58.04 230 ALA A N 1
ATOM 1396 C CA . ALA A 1 230 ? -52.657 13.461 -15.412 1.00 55.85 230 ALA A CA 1
ATOM 1397 C C . ALA A 1 230 ? -51.402 13.631 -14.561 1.00 55.99 230 ALA A C 1
ATOM 1398 O O . ALA A 1 230 ? -51.453 13.521 -13.337 1.00 56.90 230 ALA A O 1
ATOM 1400 N N . LEU A 1 231 ? -50.281 13.915 -15.216 1.00 52.24 231 LEU A N 1
ATOM 1401 C CA . LEU A 1 231 ? -49.018 14.146 -14.522 1.00 51.33 231 LEU A CA 1
ATOM 1402 C C . LEU A 1 231 ? -49.079 15.356 -13.580 1.00 53.88 231 LEU A C 1
ATOM 1403 O O . LEU A 1 231 ? -48.773 15.241 -12.393 1.00 54.49 231 LEU A O 1
ATOM 1408 N N . ALA A 1 232 ? -49.476 16.511 -14.110 1.00 54.45 232 ALA A N 1
ATOM 1409 C CA . ALA A 1 232 ? -49.551 17.731 -13.309 1.00 56.21 232 ALA A CA 1
ATOM 1410 C C . ALA A 1 232 ? -50.434 17.551 -12.069 1.00 59.97 232 ALA A C 1
ATOM 1411 O O . ALA A 1 232 ? -50.074 17.979 -10.966 1.00 57.62 232 ALA A O 1
ATOM 1413 N N . GLU A 1 233 ? -51.583 16.905 -12.248 1.00 61.24 233 GLU A N 1
ATOM 1414 C CA A GLU A 1 233 ? -52.499 16.724 -11.127 0.64 61.24 233 GLU A CA 1
ATOM 1415 C CA B GLU A 1 233 ? -52.528 16.667 -11.162 0.36 61.40 233 GLU A CA 1
ATOM 1416 C C . GLU A 1 233 ? -51.954 15.730 -10.104 1.00 60.20 233 GLU A C 1
ATOM 1417 O O . GLU A 1 233 ? -52.361 15.758 -8.947 1.00 58.67 233 GLU A O 1
ATOM 1428 N N . ALA A 1 234 ? -51.014 14.878 -10.514 1.00 60.51 234 ALA A N 1
ATOM 1429 C CA . ALA A 1 234 ? -50.417 13.930 -9.580 1.00 61.35 234 ALA A CA 1
ATOM 1430 C C . ALA A 1 234 ? -49.178 14.492 -8.891 1.00 62.61 234 ALA A C 1
ATOM 1431 O O . ALA A 1 234 ? -48.499 13.784 -8.156 1.00 64.73 234 ALA A O 1
ATOM 1433 N N . GLY A 1 235 ? -48.872 15.758 -9.141 1.00 64.33 235 GLY A N 1
ATOM 1434 C CA . GLY A 1 235 ? -47.785 16.419 -8.441 1.00 64.74 235 GLY A CA 1
ATOM 1435 C C . GLY A 1 235 ? -46.470 16.452 -9.198 1.00 62.90 235 GLY A C 1
ATOM 1436 O O . GLY A 1 235 ? -45.435 16.812 -8.630 1.00 66.39 235 GLY A O 1
ATOM 1437 N N . PHE A 1 236 ? -46.504 16.073 -10.473 1.00 58.63 236 PHE A N 1
ATOM 1438 C CA . PHE A 1 236 ? -45.317 16.129 -11.323 1.00 57.97 236 PHE A CA 1
ATOM 1439 C C . PHE A 1 236 ? -45.153 17.538 -11.874 1.00 57.86 236 PHE A C 1
ATOM 1440 O O . PHE A 1 236 ? -46.107 18.108 -12.403 1.00 60.56 236 PHE A O 1
ATOM 1448 N N . THR A 1 237 ? -43.953 18.100 -11.779 1.00 54.91 237 THR A N 1
ATOM 1449 C CA . THR A 1 237 ? -43.677 19.349 -12.488 1.00 53.68 237 THR A CA 1
ATOM 1450 C C . THR A 1 237 ? -43.604 19.027 -13.982 1.00 51.34 237 THR A C 1
ATOM 1451 O O . THR A 1 237 ? -42.730 18.273 -14.427 1.00 50.84 237 THR A O 1
ATOM 1455 N N . THR A 1 238 ? -44.539 19.583 -14.750 1.00 48.29 238 THR A N 1
ATOM 1456 C CA . THR A 1 238 ? -44.744 19.167 -16.135 1.00 46.61 238 THR A CA 1
ATOM 1457 C C . THR A 1 238 ? -44.578 20.308 -17.128 1.00 45.68 238 THR A C 1
ATOM 1458 O O . THR A 1 238 ? -45.138 21.404 -16.945 1.00 43.39 238 THR A O 1
ATOM 1462 N N . TYR A 1 239 ? -43.825 20.036 -18.191 1.00 42.30 239 TYR A N 1
ATOM 1463 C CA . TYR A 1 239 ? -43.570 21.017 -19.235 1.00 40.24 239 TYR A CA 1
ATOM 1464 C C . TYR A 1 239 ? -44.038 20.484 -20.584 1.00 40.84 239 TYR A C 1
ATOM 1465 O O . TYR A 1 239 ? -44.230 19.274 -20.756 1.00 40.49 239 TYR A O 1
ATOM 1474 N N . GLY A 1 240 ? -44.202 21.387 -21.545 1.00 38.39 240 GLY A N 1
ATOM 1475 C CA . GLY A 1 240 ? -44.643 20.997 -22.870 1.00 35.65 240 GLY A CA 1
ATOM 1476 C C . GLY A 1 240 ? -43.958 21.778 -23.970 1.00 38.11 240 GLY A C 1
ATOM 1477 O O . GLY A 1 240 ? -43.578 22.935 -23.784 1.00 41.33 240 GLY A O 1
ATOM 1478 N N . HIS A 1 241 ? -43.779 21.139 -25.117 1.00 36.79 241 HIS A N 1
ATOM 1479 C CA . HIS A 1 241 ? -43.417 21.860 -26.319 1.00 38.16 241 HIS A CA 1
ATOM 1480 C C . HIS A 1 241 ? -44.161 21.251 -27.499 1.00 37.63 241 HIS A C 1
ATOM 1481 O O . HIS A 1 241 ? -44.148 20.039 -27.701 1.00 38.76 241 HIS A O 1
ATOM 1488 N N . VAL A 1 242 ? -44.839 22.102 -28.255 1.00 37.45 242 VAL A N 1
ATOM 1489 C CA . VAL A 1 242 ? -45.574 21.650 -29.420 1.00 40.63 242 VAL A CA 1
ATOM 1490 C C . VAL A 1 242 ? -44.697 21.805 -30.647 1.00 40.20 242 VAL A C 1
ATOM 1491 O O . VAL A 1 242 ? -44.151 22.877 -30.894 1.00 41.10 242 VAL A O 1
ATOM 1495 N N . MET A 1 243 ? -44.515 20.713 -31.382 1.00 38.14 243 MET A N 1
ATOM 1496 C CA A MET A 1 243 ? -43.817 20.776 -32.656 1.00 39.82 243 MET A CA 1
ATOM 1497 C CA B MET A 1 243 ? -43.823 20.761 -32.658 0.00 40.92 243 MET A CA 1
ATOM 1498 C C . MET A 1 243 ? -44.842 21.106 -33.736 1.00 41.19 243 MET A C 1
ATOM 1499 O O . MET A 1 243 ? -45.500 20.222 -34.284 1.00 41.85 243 MET A O 1
ATOM 1508 N N . LYS A 1 244 ? -44.983 22.393 -34.028 1.00 41.92 244 LYS A N 1
ATOM 1509 C CA . LYS A 1 244 ? -46.007 22.855 -34.963 1.00 44.77 244 LYS A CA 1
ATOM 1510 C C . LYS A 1 244 ? -45.792 22.372 -36.403 1.00 46.58 244 LYS A C 1
ATOM 1511 O O . LYS A 1 244 ? -44.722 22.561 -36.983 1.00 47.75 244 LYS A O 1
ATOM 1517 N N . GLY A 1 245 ? -46.820 21.751 -36.972 1.00 46.61 245 GLY A N 1
ATOM 1518 C CA . GLY A 1 245 ? -46.747 21.224 -38.326 1.00 48.36 245 GLY A CA 1
ATOM 1519 C C . GLY A 1 245 ? -46.018 19.888 -38.415 1.00 48.21 245 GLY A C 1
ATOM 1520 O O . GLY A 1 245 ? -45.855 19.319 -39.492 1.00 50.45 245 GLY A O 1
ATOM 1521 N N . THR A 1 246 ? -45.573 19.373 -37.280 1.00 44.94 246 THR A N 1
ATOM 1522 C CA . THR A 1 246 ? -44.815 18.125 -37.285 1.00 42.49 246 THR A CA 1
ATOM 1523 C C . THR A 1 246 ? -45.721 16.909 -37.097 1.00 39.28 246 THR A C 1
ATOM 1524 O O . THR A 1 246 ? -46.689 16.951 -36.337 1.00 35.49 246 THR A O 1
ATOM 1528 N N . GLY A 1 247 ? -45.398 15.824 -37.796 1.00 38.57 247 GLY A N 1
ATOM 1529 C CA . GLY A 1 247 ? -46.098 14.568 -37.609 1.00 39.99 247 GLY A CA 1
ATOM 1530 C C . GLY A 1 247 ? -45.504 13.741 -36.475 1.00 39.35 247 GLY A C 1
ATOM 1531 O O . GLY A 1 247 ? -45.116 14.275 -35.432 1.00 38.15 247 GLY A O 1
ATOM 1532 N N . HIS A 1 248 ? -45.438 12.429 -36.694 1.00 36.39 248 HIS A N 1
ATOM 1533 C CA . HIS A 1 248 ? -44.891 11.472 -35.735 1.00 33.15 248 HIS A CA 1
ATOM 1534 C C . HIS A 1 248 ? -43.386 11.303 -35.965 1.00 32.77 248 HIS A C 1
ATOM 1535 O O . HIS A 1 248 ? -42.941 10.387 -36.663 1.00 34.32 248 HIS A O 1
ATOM 1542 N N . GLY A 1 249 ? -42.612 12.203 -35.372 1.00 33.25 249 GLY A N 1
ATOM 1543 C CA . GLY A 1 249 ? -41.167 12.220 -35.526 1.00 33.80 249 GLY A CA 1
ATOM 1544 C C . GLY A 1 249 ? -40.597 13.341 -34.684 1.00 35.73 249 GLY A C 1
ATOM 1545 O O . GLY A 1 249 ? -41.354 14.107 -34.081 1.00 38.34 249 GLY A O 1
ATOM 1546 N N . ILE A 1 250 ? -39.273 13.438 -34.626 1.00 35.34 250 ILE A N 1
ATOM 1547 C CA . ILE A 1 250 ? -38.621 14.470 -33.828 1.00 37.07 250 ILE A CA 1
ATOM 1548 C C . ILE A 1 250 ? -38.043 15.572 -34.716 1.00 37.23 250 ILE A C 1
ATOM 1549 O O . ILE A 1 250 ? -37.070 15.353 -35.432 1.00 38.78 250 ILE A O 1
ATOM 1554 N N . ALA A 1 251 ? -38.658 16.749 -34.674 1.00 35.40 251 ALA A N 1
ATOM 1555 C CA . ALA A 1 251 ? -38.166 17.900 -35.422 1.00 39.29 251 ALA A CA 1
ATOM 1556 C C . ALA A 1 251 ? -37.078 18.629 -34.641 1.00 41.87 251 ALA A C 1
ATOM 1557 O O . ALA A 1 251 ? -36.980 18.483 -33.424 1.00 40.59 251 ALA A O 1
ATOM 1559 N N . PRO A 1 252 ? -36.253 19.419 -35.341 1.00 43.26 252 PRO A N 1
ATOM 1560 C CA . PRO A 1 252 ? -35.170 20.151 -34.677 1.00 44.88 252 PRO A CA 1
ATOM 1561 C C . PRO A 1 252 ? -35.614 20.947 -33.434 1.00 45.79 252 PRO A C 1
ATOM 1562 O O . PRO A 1 252 ? -34.902 20.912 -32.429 1.00 44.93 252 PRO A O 1
ATOM 1566 N N . ASP A 1 253 ? -36.749 21.647 -33.491 1.00 41.94 253 ASP A N 1
ATOM 1567 C CA . ASP A 1 253 ? -37.212 22.407 -32.323 1.00 42.30 253 ASP A CA 1
ATOM 1568 C C . ASP A 1 253 ? -37.506 21.500 -31.125 1.00 43.39 253 ASP A C 1
ATOM 1569 O O . ASP A 1 253 ? -37.283 21.885 -29.979 1.00 47.63 253 ASP A O 1
ATOM 1574 N N . GLY A 1 254 ? -37.996 20.291 -31.392 1.00 37.78 254 GLY A N 1
ATOM 1575 C CA . GLY A 1 254 ? -38.206 19.324 -30.333 1.00 40.74 254 GLY A CA 1
ATOM 1576 C C . GLY A 1 254 ? -36.893 18.873 -29.709 1.00 43.42 254 GLY A C 1
ATOM 1577 O O . GLY A 1 254 ? -36.772 18.760 -28.488 1.00 44.07 254 GLY A O 1
ATOM 1578 N N . LEU A 1 255 ? -35.896 18.613 -30.545 1.00 42.78 255 LEU A N 1
ATOM 1579 C CA . LEU A 1 255 ? -34.588 18.224 -30.026 1.00 45.71 255 LEU A CA 1
ATOM 1580 C C . LEU A 1 255 ? -33.971 19.370 -29.219 1.00 47.85 255 LEU A C 1
ATOM 1581 O O . LEU A 1 255 ? -33.356 19.140 -28.173 1.00 47.10 255 LEU A O 1
ATOM 1586 N N . SER A 1 256 ? -34.145 20.597 -29.710 1.00 45.94 256 SER A N 1
ATOM 1587 C CA A SER A 1 256 ? -33.595 21.779 -29.052 0.48 49.18 256 SER A CA 1
ATOM 1588 C CA B SER A 1 256 ? -33.597 21.780 -29.057 0.52 50.18 256 SER A CA 1
ATOM 1589 C C . SER A 1 256 ? -34.138 21.951 -27.639 1.00 48.63 256 SER A C 1
ATOM 1590 O O . SER A 1 256 ? -33.383 22.195 -26.700 1.00 47.32 256 SER A O 1
ATOM 1595 N N . VAL A 1 257 ? -35.450 21.829 -27.486 1.00 47.03 257 VAL A N 1
ATOM 1596 C CA A VAL A 1 257 ? -36.064 21.978 -26.170 0.37 45.39 257 VAL A CA 1
ATOM 1597 C CA B VAL A 1 257 ? -36.066 21.979 -26.176 0.63 45.14 257 VAL A CA 1
ATOM 1598 C C . VAL A 1 257 ? -35.703 20.812 -25.248 1.00 44.48 257 VAL A C 1
ATOM 1599 O O . VAL A 1 257 ? -35.545 20.989 -24.043 1.00 43.92 257 VAL A O 1
ATOM 1606 N N . ALA A 1 258 ? -35.556 19.618 -25.814 1.00 41.59 258 ALA A N 1
ATOM 1607 C CA . ALA A 1 258 ? -35.170 18.471 -25.009 1.00 41.97 258 ALA A CA 1
ATOM 1608 C C . ALA A 1 258 ? -33.767 18.701 -24.452 1.00 47.12 258 ALA A C 1
ATOM 1609 O O . ALA A 1 258 ? -33.494 18.405 -23.287 1.00 47.22 258 ALA A O 1
ATOM 1611 N N . LEU A 1 259 ? -32.881 19.235 -25.290 1.00 47.34 259 LEU A N 1
ATOM 1612 C CA . LEU A 1 259 ? -31.514 19.529 -24.872 1.00 47.10 259 LEU A CA 1
ATOM 1613 C C . LEU A 1 259 ? -31.487 20.529 -23.718 1.00 51.30 259 LEU A C 1
ATOM 1614 O O . LEU A 1 259 ? -30.831 20.296 -22.705 1.00 53.29 259 LEU A O 1
ATOM 1619 N N . ALA A 1 260 ? -32.201 21.642 -23.871 1.00 51.49 260 ALA A N 1
ATOM 1620 C CA . ALA A 1 260 ? -32.274 22.643 -22.809 1.00 53.32 260 ALA A CA 1
ATOM 1621 C C . ALA A 1 260 ? -32.777 22.018 -21.511 1.00 53.13 260 ALA A C 1
ATOM 1622 O O . ALA A 1 260 ? -32.217 22.259 -20.443 1.00 54.08 260 ALA A O 1
ATOM 1624 N N . PHE A 1 261 ? -33.826 21.206 -21.610 1.00 50.02 261 PHE A N 1
ATOM 1625 C CA . PHE A 1 261 ? -34.393 20.526 -20.447 1.00 50.54 261 PHE A CA 1
ATOM 1626 C C . PHE A 1 261 ? -33.376 19.602 -19.769 1.00 51.73 261 PHE A C 1
ATOM 1627 O O . PHE A 1 261 ? -33.236 19.616 -18.545 1.00 51.67 261 PHE A O 1
ATOM 1635 N N . LEU A 1 262 ? -32.673 18.799 -20.564 1.00 50.65 262 LEU A N 1
ATOM 1636 C CA . LEU A 1 262 ? -31.650 17.901 -20.029 1.00 51.52 262 LEU A CA 1
ATOM 1637 C C . LEU A 1 262 ? -30.471 18.670 -19.430 1.00 56.66 262 LEU A C 1
ATOM 1638 O O . LEU A 1 262 ? -30.056 18.405 -18.302 1.00 54.98 262 LEU A O 1
ATOM 1643 N N . LYS A 1 263 ? -29.943 19.624 -20.191 1.00 60.35 263 LYS A N 1
ATOM 1644 C CA A LYS A 1 263 ? -28.778 20.389 -19.765 0.26 63.92 263 LYS A CA 1
ATOM 1645 C CA B LYS A 1 263 ? -28.782 20.403 -19.772 0.74 62.89 263 LYS A CA 1
ATOM 1646 C C . LYS A 1 263 ? -28.996 21.023 -18.395 1.00 65.28 263 LYS A C 1
ATOM 1647 O O . LYS A 1 263 ? -28.059 21.151 -17.606 1.00 65.79 263 LYS A O 1
ATOM 1658 N N . GLU A 1 264 ? -30.238 21.401 -18.116 1.00 64.99 264 GLU A N 1
ATOM 1659 C CA A GLU A 1 264 ? -30.565 22.060 -16.860 0.47 67.23 264 GLU A CA 1
ATOM 1660 C CA B GLU A 1 264 ? -30.608 22.057 -16.865 0.53 66.64 264 GLU A CA 1
ATOM 1661 C C . GLU A 1 264 ? -30.806 21.068 -15.716 1.00 66.30 264 GLU A C 1
ATOM 1662 O O . GLU A 1 264 ? -30.551 21.388 -14.552 1.00 64.43 264 GLU A O 1
ATOM 1673 N N . ARG A 1 265 ? -31.273 19.867 -16.045 1.00 63.73 265 ARG A N 1
ATOM 1674 C CA A ARG A 1 265 ? -31.610 18.869 -15.034 0.48 63.68 265 ARG A CA 1
ATOM 1675 C CA B ARG A 1 265 ? -31.613 18.860 -15.037 0.52 64.67 265 ARG A CA 1
ATOM 1676 C C . ARG A 1 265 ? -30.458 17.923 -14.677 1.00 63.79 265 ARG A C 1
ATOM 1677 O O . ARG A 1 265 ? -30.359 17.458 -13.544 1.00 62.13 265 ARG A O 1
ATOM 1692 N N . LEU A 1 266 ? -29.591 17.638 -15.644 1.00 63.84 266 LEU A N 1
ATOM 1693 C CA . LEU A 1 266 ? -28.478 16.711 -15.429 1.00 61.83 266 LEU A CA 1
ATOM 1694 C C . LEU A 1 266 ? -27.284 17.390 -14.749 1.00 67.80 266 LEU A C 1
ATOM 1695 O O . LEU A 1 266 ? -26.911 18.507 -15.109 1.00 67.30 266 LEU A O 1
ATOM 1700 N N . PRO A 1 267 ? -26.675 16.711 -13.764 1.00 73.18 267 PRO A N 1
ATOM 1701 C CA . PRO A 1 267 ? -25.524 17.275 -13.045 1.00 75.91 267 PRO A CA 1
ATOM 1702 C C . PRO A 1 267 ? -24.295 17.352 -13.946 1.00 76.04 267 PRO A C 1
ATOM 1703 O O . PRO A 1 267 ? -23.267 17.934 -13.595 1.00 73.03 267 PRO A O 1
#